Protein AF-A0A9X8DJ68-F1 (afdb_monomer_lite)

Organism: Aphanomyces astaci (NCBI:txid112090)

Secondary structure (DSSP, 8-state):
--SSSS----HHHHHHHHHHTT----HHHHHHT-HHHHHHHHHHHHHHHH---HHHHHSPPHHHHTT-S-GGGGTTHHHHHHHHHHHHHHHHHTT-----THHHHS--HHHHHHHHHHHHHHHHHHHHHHHHHHHHHHHHS--HHHHHHHHHHHHHHHHHHHHHHHHHHHHHHHHHHHHHHHHHHHHHHHHHHHHHHHHHHHHHHHHHHHHHHHHHHHHHHHHHHHHHHHHHHHHHHHHHHHHHHHHHHHHHHHHHHHHHHHHHHHHHHHHHHHHHHHHHHHHHHHHHHHHHHHHHHHHHHHHHHHHHHHHHHTTS--

Sequence (318 aa):
MSIYSFPVLKMTGIIQFIRDSKLSISEEDIKNCDPAAVRRFFEAFFEVILDISKDDLTQPALSGLSALQHPNLHESSVPELAFFRTSKKLLEACGVDDFTWRDIQKPTLKRLRYLLSAIINFSKFKEERKVHFDQYLKTTVPSPSHVLRSLTYLDTLQDNLLRTKQQVEDENVALRRQLEELQSKQAAEAPALQVVIDECAAMEVDIGVLNTRQSVLQPEVKALKAQVAQLNDDIVPITFIRMNLNDLLEAIEGDMNKVKVEKENVTQLHQTYEGIVSKAKLAVAHKARVEILLDQRRDQLEVYKQQARTKMQAAEHV

Foldseek 3Di:
DDPDPFDQDDLVVLVVLCVVLVQPADSVCLQVVDLVRLLSVLQSLCCLPVVAHLVNLQDDDPVCVVVDPDVVVCSPPSSVVSSQVSLQVLQVVLVHNPDDPCCRPPNDSVVSSRSSRSSSVVSVVVVVVVVVVVVVCVVPPPPPVVVVVVVVVVVVVVVVVVVVVVVVVVVVVVVVVVVVVVVVVCVVCVVVVVVVVVVVVVVVVVVVVVVVVCVVVVVVVVVVVVVVVVVVVVVVVVVVVVVVVVVVVVVVVVVVVVVVVVVVVVVVVVVVVVVVVVVVVVVVVVVVVVVVVVVVVVVVVVVVVVVVVVVVVVPPPD

Radius of gyration: 91.2 Å; chains: 1; bounding box: 180×48×244 Å

Structure (mmCIF, N/CA/C/O backbone):
data_AF-A0A9X8DJ68-F1
#
_entry.id   AF-A0A9X8DJ68-F1
#
loop_
_atom_site.group_PDB
_atom_site.id
_atom_site.type_symbol
_atom_site.label_atom_id
_atom_site.label_alt_id
_atom_site.label_comp_id
_atom_site.label_asym_id
_atom_site.label_entity_id
_atom_site.label_seq_id
_atom_site.pdbx_PDB_ins_code
_atom_site.Cartn_x
_atom_site.Cartn_y
_atom_site.Cartn_z
_atom_site.occupancy
_atom_site.B_iso_or_equiv
_atom_site.auth_seq_id
_atom_site.auth_comp_id
_atom_site.auth_asym_id
_atom_site.auth_atom_id
_atom_site.pdbx_PDB_model_num
ATOM 1 N N . MET A 1 1 ? -55.556 -8.155 48.036 1.00 39.12 1 MET A N 1
ATOM 2 C CA . MET A 1 1 ? -54.942 -7.907 46.714 1.00 39.12 1 MET A CA 1
ATOM 3 C C . MET A 1 1 ? -53.792 -6.934 46.915 1.00 39.12 1 MET A C 1
ATOM 5 O O . MET A 1 1 ? -53.989 -5.955 47.625 1.00 39.12 1 MET A O 1
ATOM 9 N N . SER A 1 2 ? -52.591 -7.241 46.418 1.00 47.78 2 SER A N 1
ATOM 10 C CA . SER A 1 2 ? -51.434 -6.343 46.553 1.00 47.78 2 SER A CA 1
ATOM 11 C C . SER A 1 2 ? -51.668 -5.098 45.699 1.00 47.78 2 SER A C 1
ATOM 13 O O . SER A 1 2 ? -51.898 -5.225 44.504 1.00 47.78 2 SER A O 1
ATOM 15 N N . ILE A 1 3 ? -51.629 -3.914 46.314 1.00 65.06 3 ILE A N 1
ATOM 16 C CA . ILE A 1 3 ? -51.742 -2.606 45.638 1.00 65.06 3 ILE A CA 1
ATOM 17 C C . ILE A 1 3 ? -50.507 -2.332 44.752 1.00 65.06 3 ILE A C 1
ATOM 19 O O . ILE A 1 3 ? -50.543 -1.468 43.884 1.00 65.06 3 ILE A O 1
ATOM 23 N N . TYR A 1 4 ? -49.425 -3.090 44.948 1.00 67.19 4 TYR A N 1
ATOM 24 C CA . TYR A 1 4 ? -48.149 -2.922 44.257 1.00 67.19 4 TYR A CA 1
ATOM 25 C C . TYR A 1 4 ? -47.877 -4.062 43.273 1.00 67.19 4 TYR A C 1
ATOM 27 O O . TYR A 1 4 ? -48.214 -5.217 43.555 1.00 67.19 4 TYR A O 1
ATOM 35 N N . SER A 1 5 ? -47.209 -3.727 42.164 1.00 81.56 5 SER A N 1
ATOM 36 C CA . SER A 1 5 ? -46.762 -4.643 41.101 1.00 81.56 5 SER A CA 1
ATOM 37 C C . SER A 1 5 ? -45.675 -5.629 41.549 1.00 81.56 5 SER A C 1
ATOM 39 O O . SER A 1 5 ? -45.466 -6.649 40.898 1.00 81.56 5 SER A O 1
ATOM 41 N N . PHE A 1 6 ? -45.013 -5.362 42.677 1.00 90.50 6 PHE A N 1
ATOM 42 C CA . PHE A 1 6 ? -43.969 -6.196 43.273 1.00 90.50 6 PHE A CA 1
ATOM 43 C C . PHE A 1 6 ? -44.151 -6.321 44.799 1.00 90.50 6 PHE A C 1
ATOM 45 O O . PHE A 1 6 ? -44.785 -5.467 45.432 1.00 90.50 6 PHE A O 1
ATOM 52 N N . PRO A 1 7 ? -43.602 -7.377 45.430 1.00 91.69 7 PRO A N 1
ATOM 53 C CA . PRO A 1 7 ? -43.708 -7.568 46.872 1.00 91.69 7 PRO A CA 1
ATOM 54 C C . PRO A 1 7 ? -42.820 -6.581 47.641 1.00 91.69 7 PRO A C 1
ATOM 56 O O . PRO A 1 7 ? -41.621 -6.473 47.395 1.00 91.69 7 PRO A O 1
ATOM 59 N N . VAL A 1 8 ? -43.389 -5.904 48.644 1.00 92.94 8 VAL A N 1
ATOM 60 C CA . VAL A 1 8 ? -42.613 -5.045 49.552 1.00 92.94 8 VAL A CA 1
ATOM 61 C C . VAL A 1 8 ? -41.932 -5.902 50.618 1.00 92.94 8 VAL A C 1
ATOM 63 O O . VAL A 1 8 ? -42.587 -6.482 51.488 1.00 92.94 8 VAL A O 1
ATOM 66 N N . LEU A 1 9 ? -40.604 -5.954 50.577 1.00 92.44 9 LEU A N 1
ATOM 67 C CA . LEU A 1 9 ? -39.787 -6.805 51.432 1.00 92.44 9 LEU A CA 1
ATOM 68 C C . LEU A 1 9 ? -39.737 -6.288 52.876 1.00 92.44 9 LEU A C 1
ATOM 70 O O . LEU A 1 9 ? -39.805 -5.086 53.164 1.00 92.44 9 LEU A O 1
ATOM 74 N N . LYS A 1 10 ? -39.604 -7.221 53.824 1.00 92.94 10 LYS A N 1
ATOM 75 C CA . LYS A 1 10 ? -39.235 -6.895 55.210 1.00 92.94 10 LYS A CA 1
ATOM 76 C C . LYS A 1 10 ? -37.771 -6.452 55.251 1.00 92.94 10 LYS A C 1
ATOM 78 O O . LYS A 1 10 ? -36.985 -6.871 54.406 1.00 92.94 10 LYS A O 1
ATOM 83 N N . MET A 1 11 ? -37.403 -5.662 56.263 1.00 89.56 11 MET A N 1
ATOM 84 C CA . MET A 1 11 ? -36.025 -5.177 56.422 1.00 89.56 11 MET A CA 1
ATOM 85 C C . MET A 1 11 ? -35.011 -6.327 56.408 1.00 89.56 11 MET A C 1
ATOM 87 O O . MET A 1 11 ? -34.028 -6.265 55.686 1.00 89.56 11 MET A O 1
ATOM 91 N N . THR A 1 12 ? -35.314 -7.428 57.097 1.00 91.38 12 THR A N 1
ATOM 92 C CA . THR A 1 12 ? -34.475 -8.634 57.113 1.00 91.38 12 THR A CA 1
ATOM 93 C C . THR A 1 12 ? -34.186 -9.188 55.717 1.00 91.38 12 THR A C 1
ATOM 95 O O . THR A 1 12 ? -33.060 -9.579 55.441 1.00 91.38 12 THR A O 1
ATOM 98 N N . GLY A 1 13 ? -35.174 -9.180 54.815 1.00 91.06 13 GLY A N 1
ATOM 99 C CA . GLY A 1 13 ? -34.997 -9.638 53.435 1.00 91.06 13 GLY A CA 1
ATOM 100 C C . GLY A 1 13 ? -34.138 -8.691 52.594 1.00 91.06 13 GLY A C 1
ATOM 101 O O . GLY A 1 13 ? -33.375 -9.151 51.752 1.00 91.06 13 GLY A O 1
ATOM 102 N N . ILE A 1 14 ? -34.227 -7.384 52.851 1.00 90.62 14 ILE A N 1
ATOM 103 C CA . ILE A 1 14 ? -33.390 -6.371 52.192 1.00 90.62 14 ILE A CA 1
ATOM 104 C C . ILE A 1 14 ? -31.936 -6.515 52.649 1.00 90.62 14 ILE A C 1
ATOM 106 O O . ILE A 1 14 ? -31.043 -6.596 51.814 1.00 90.62 14 ILE A O 1
ATOM 110 N N . ILE A 1 15 ? -31.702 -6.624 53.961 1.00 89.12 15 ILE A N 1
ATOM 111 C CA . ILE A 1 15 ? -30.359 -6.818 54.528 1.00 89.12 15 ILE A CA 1
ATOM 112 C C . ILE A 1 15 ? -29.730 -8.121 54.043 1.00 89.12 15 ILE A C 1
ATOM 114 O O . ILE A 1 15 ? -28.548 -8.140 53.704 1.00 89.12 15 ILE A O 1
ATOM 118 N N . GLN A 1 16 ? -30.516 -9.197 53.967 1.00 89.94 16 GLN A N 1
ATOM 119 C CA . GLN A 1 16 ? -30.023 -10.460 53.435 1.00 89.94 16 GLN A CA 1
ATOM 120 C C . GLN A 1 16 ? -29.574 -10.306 51.978 1.00 89.94 16 GLN A C 1
ATOM 122 O O . GLN A 1 16 ? -28.459 -10.692 51.651 1.00 89.94 16 GLN A O 1
ATOM 127 N N . PHE A 1 17 ? -30.378 -9.651 51.134 1.00 89.44 17 PHE A N 1
ATOM 128 C CA . PHE A 1 17 ? -30.005 -9.401 49.741 1.00 89.44 17 PHE A CA 1
ATOM 129 C C . PHE A 1 17 ? -28.725 -8.560 49.609 1.00 89.44 17 PHE A C 1
ATOM 131 O O . PHE A 1 17 ? -27.868 -8.873 48.786 1.00 89.44 17 PHE A O 1
ATOM 138 N N . ILE A 1 18 ? -28.581 -7.505 50.418 1.00 85.56 18 ILE A N 1
ATOM 139 C CA . ILE A 1 18 ? -27.386 -6.641 50.440 1.00 85.56 18 ILE A CA 1
ATOM 140 C C . ILE A 1 18 ? -26.139 -7.463 50.776 1.00 85.56 18 ILE A C 1
ATOM 142 O O . ILE A 1 18 ? -25.115 -7.331 50.106 1.00 85.56 18 ILE A O 1
ATOM 146 N N . ARG A 1 19 ? -26.242 -8.346 51.777 1.00 86.94 19 ARG A N 1
ATOM 147 C CA . ARG A 1 19 ? -25.157 -9.243 52.186 1.0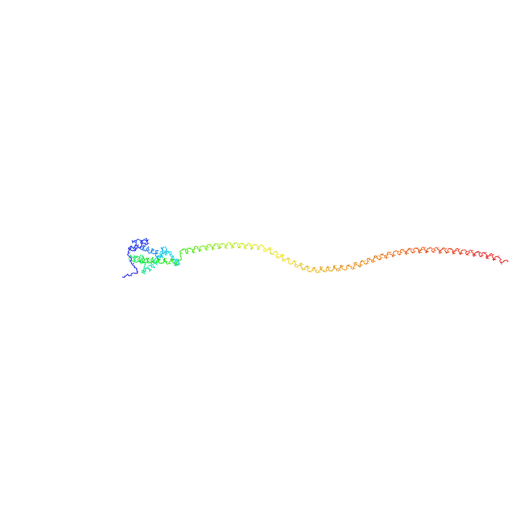0 86.94 19 ARG A CA 1
ATOM 148 C C . ARG A 1 19 ? -24.808 -10.249 51.091 1.00 86.94 19 ARG A C 1
ATOM 150 O O . ARG A 1 19 ? -23.630 -10.416 50.788 1.00 86.94 19 ARG A O 1
ATOM 157 N N . ASP A 1 20 ? -25.815 -10.878 50.489 1.00 87.94 20 ASP A N 1
ATOM 158 C CA . ASP A 1 20 ? -25.634 -11.865 49.416 1.00 87.94 20 ASP A CA 1
ATOM 159 C C . ASP A 1 20 ? -24.991 -11.226 48.175 1.00 87.94 20 ASP A C 1
ATOM 161 O O . ASP A 1 20 ? -24.118 -11.817 47.542 1.00 87.94 20 ASP A O 1
ATOM 165 N N . SER A 1 21 ? -25.355 -9.973 47.890 1.00 83.00 21 SER A N 1
ATOM 166 C CA . SER A 1 21 ? -24.807 -9.168 46.791 1.00 83.00 21 SER A CA 1
ATOM 167 C C . SER A 1 21 ? -23.457 -8.516 47.123 1.00 83.00 21 SER A C 1
ATOM 169 O O . SER A 1 21 ? -22.927 -7.774 46.303 1.00 83.00 21 SER A O 1
ATOM 171 N N . LYS A 1 22 ? -22.896 -8.773 48.317 1.00 83.81 22 LYS A N 1
ATOM 172 C CA . LYS A 1 22 ? -21.620 -8.217 48.811 1.00 83.81 22 LYS A CA 1
ATOM 173 C C . LYS A 1 22 ? -21.538 -6.684 48.754 1.00 83.81 22 LYS A C 1
ATOM 175 O O . LYS A 1 22 ? -20.460 -6.127 48.561 1.00 83.81 22 LYS A O 1
ATOM 180 N N . LEU A 1 23 ? -22.662 -5.997 48.947 1.00 79.56 23 LEU A N 1
ATOM 181 C CA . LEU A 1 23 ? -22.689 -4.536 48.973 1.00 79.56 23 LEU A CA 1
ATOM 182 C C . LEU A 1 23 ? -22.208 -4.040 50.347 1.00 79.56 23 LEU A C 1
ATOM 184 O O . LEU A 1 23 ? -22.695 -4.493 51.385 1.00 79.56 23 LEU A O 1
ATOM 188 N N . SER A 1 24 ? -21.266 -3.096 50.364 1.00 78.25 24 SER A N 1
ATOM 189 C CA . SER A 1 24 ? -20.641 -2.550 51.583 1.00 78.25 24 SER A CA 1
ATOM 190 C C . SER A 1 24 ? -21.543 -1.553 52.320 1.00 78.25 24 SER A C 1
ATOM 192 O O . SER A 1 24 ? -21.212 -0.370 52.420 1.00 78.25 24 SER A O 1
ATOM 194 N N . ILE A 1 25 ? -22.709 -2.002 52.798 1.00 77.31 25 ILE A N 1
ATOM 195 C CA . ILE A 1 25 ? -23.700 -1.121 53.430 1.00 77.31 25 ILE A CA 1
ATOM 196 C C . ILE A 1 25 ? -24.305 -1.757 54.684 1.00 77.31 25 ILE A C 1
ATOM 198 O O . ILE A 1 25 ? -24.646 -2.941 54.688 1.00 77.31 25 ILE A O 1
ATOM 202 N N . SER A 1 26 ? -24.420 -0.975 55.762 1.00 81.44 26 SER A N 1
ATOM 203 C CA . SER A 1 26 ? -24.888 -1.467 57.060 1.00 81.44 26 SER A CA 1
ATOM 204 C C . SER A 1 26 ? -26.414 -1.395 57.210 1.00 81.44 26 SER A C 1
ATOM 206 O O . SER A 1 26 ? -27.111 -0.675 56.497 1.00 81.44 26 SER A O 1
ATOM 208 N N . GLU A 1 27 ? -26.966 -2.141 58.170 1.00 84.75 27 GLU A N 1
ATOM 209 C CA . GLU A 1 27 ? -28.395 -2.051 58.501 1.00 84.75 27 GLU A CA 1
ATOM 210 C C . GLU A 1 27 ? -28.760 -0.703 59.146 1.00 84.75 27 GLU A C 1
ATOM 212 O O . GLU A 1 27 ? -29.871 -0.199 58.953 1.00 84.75 27 GLU A O 1
ATOM 217 N N . GLU A 1 28 ? -27.829 -0.103 59.889 1.00 85.88 28 GLU A N 1
ATOM 218 C CA . GLU A 1 28 ? -28.023 1.194 60.543 1.00 85.88 28 GLU A CA 1
ATOM 219 C C . GLU A 1 28 ? -28.135 2.328 59.525 1.00 85.88 28 GLU A C 1
ATOM 221 O O . GLU A 1 28 ? -29.014 3.178 59.657 1.00 85.88 28 GLU A O 1
ATOM 226 N N . ASP A 1 29 ? -27.337 2.275 58.458 1.00 82.25 29 ASP A N 1
ATOM 227 C CA . ASP A 1 29 ? -27.392 3.209 57.332 1.00 82.25 29 ASP A CA 1
ATOM 228 C C . ASP A 1 29 ? -28.805 3.294 56.716 1.00 82.25 29 ASP A C 1
ATOM 230 O O . ASP A 1 29 ? -29.307 4.381 56.413 1.00 82.25 29 ASP A O 1
ATOM 234 N N . ILE A 1 30 ? -29.492 2.149 56.584 1.00 81.94 30 ILE A N 1
ATOM 235 C CA . ILE A 1 30 ? -30.870 2.091 56.067 1.00 81.94 30 ILE A CA 1
ATOM 236 C C . ILE A 1 30 ? -31.858 2.627 57.092 1.00 81.94 30 ILE A C 1
ATOM 238 O O . ILE A 1 30 ? -32.743 3.406 56.740 1.00 81.94 30 ILE A O 1
ATOM 242 N N . LYS A 1 31 ? -31.739 2.200 58.356 1.00 86.44 31 LYS A N 1
ATOM 243 C CA . LYS A 1 31 ? -32.662 2.607 59.427 1.00 86.44 31 LYS A CA 1
ATOM 244 C C . LYS A 1 31 ? -32.638 4.114 59.645 1.00 86.44 31 LYS A C 1
ATOM 246 O O . LYS A 1 31 ? -33.703 4.718 59.753 1.00 86.44 31 LYS A O 1
ATOM 251 N N . ASN A 1 32 ? -31.445 4.699 59.641 1.00 86.75 32 ASN A N 1
ATOM 252 C CA . ASN A 1 32 ? -31.236 6.129 59.837 1.00 86.75 32 ASN A CA 1
ATOM 253 C C . ASN A 1 32 ? -31.640 6.957 58.614 1.00 86.75 32 ASN A C 1
ATOM 255 O O . ASN A 1 32 ? -31.820 8.165 58.745 1.00 86.75 32 ASN A O 1
ATOM 259 N N . CYS A 1 33 ? -31.836 6.316 57.453 1.00 85.75 33 CYS A N 1
ATOM 260 C CA . CYS A 1 33 ? -32.153 6.993 56.198 1.00 85.75 33 CYS A CA 1
ATOM 261 C C . CYS A 1 33 ? -31.135 8.105 55.903 1.00 85.75 33 CYS A C 1
ATOM 263 O O . CYS A 1 33 ? -31.507 9.222 55.555 1.00 85.75 33 CYS A O 1
ATOM 265 N N . ASP A 1 34 ? -29.845 7.819 56.081 1.00 85.50 34 ASP A N 1
ATOM 266 C CA . ASP A 1 34 ? -28.799 8.787 55.762 1.00 85.50 34 ASP A CA 1
ATOM 267 C C . ASP A 1 34 ? -28.757 9.021 54.235 1.00 85.50 34 ASP A C 1
ATOM 269 O O . ASP A 1 34 ? -28.596 8.053 53.484 1.00 85.50 34 ASP A O 1
ATOM 273 N N . PRO A 1 35 ? -28.902 10.263 53.729 1.00 87.62 35 PRO A N 1
ATOM 274 C CA . PRO A 1 35 ? -28.879 10.541 52.292 1.00 87.62 35 PRO A CA 1
ATOM 275 C C . PRO A 1 35 ? -27.618 10.031 51.586 1.00 87.62 35 PRO A C 1
ATOM 277 O O . PRO A 1 35 ? -27.703 9.534 50.461 1.00 87.62 35 PRO A O 1
ATOM 280 N N . ALA A 1 36 ? -26.452 10.103 52.239 1.00 87.44 36 ALA A N 1
ATOM 281 C CA . ALA A 1 36 ? -25.206 9.614 51.656 1.00 87.44 36 ALA A CA 1
ATOM 282 C C . ALA A 1 36 ? -25.195 8.080 51.557 1.00 87.44 36 ALA A C 1
ATOM 284 O O . ALA A 1 36 ? -24.775 7.525 50.541 1.00 87.44 36 ALA A O 1
ATOM 285 N N . ALA A 1 37 ? -25.709 7.374 52.564 1.00 84.25 37 ALA A N 1
ATOM 286 C CA . ALA A 1 37 ? -25.953 5.941 52.475 1.00 84.25 37 ALA A CA 1
ATOM 287 C C . ALA A 1 37 ? -26.968 5.567 51.387 1.00 84.25 37 ALA A C 1
ATOM 289 O O . ALA A 1 37 ? -26.699 4.659 50.604 1.00 84.25 37 ALA A O 1
ATOM 290 N N . VAL A 1 38 ? -28.101 6.273 51.291 1.00 86.88 38 VAL A N 1
ATOM 291 C CA . VAL A 1 38 ? -29.103 6.055 50.230 1.00 86.88 38 VAL A CA 1
ATOM 292 C C . VAL A 1 38 ? -28.478 6.228 48.854 1.00 86.88 38 VAL A C 1
ATOM 294 O O . VAL A 1 38 ? -28.686 5.392 47.979 1.00 86.88 38 VAL A O 1
ATOM 297 N N . ARG A 1 39 ? -27.646 7.252 48.667 1.00 90.31 39 ARG A N 1
ATOM 298 C CA . ARG A 1 39 ? -26.909 7.429 47.418 1.00 90.31 39 ARG A CA 1
ATOM 299 C C . ARG A 1 39 ? -25.990 6.244 47.115 1.00 90.31 39 ARG A C 1
ATOM 301 O O . ARG A 1 39 ? -26.069 5.700 46.016 1.00 90.31 39 ARG A O 1
ATOM 308 N N . ARG A 1 40 ? -25.211 5.781 48.100 1.00 87.75 40 ARG A N 1
ATOM 309 C CA . ARG A 1 40 ? -24.363 4.581 47.964 1.00 87.75 40 ARG A CA 1
ATOM 310 C C . ARG A 1 40 ? -25.167 3.327 47.607 1.00 87.75 40 ARG A C 1
ATOM 312 O O . ARG A 1 40 ? -24.675 2.512 46.836 1.00 87.75 40 ARG A O 1
ATOM 319 N N . PHE A 1 41 ? -26.401 3.182 48.103 1.00 85.38 41 PHE A N 1
ATOM 320 C CA . PHE A 1 41 ? -27.288 2.087 47.691 1.00 85.38 41 PHE A CA 1
ATOM 321 C C . PHE A 1 41 ? -27.573 2.123 46.196 1.00 85.38 41 PHE A C 1
ATOM 323 O O . PHE A 1 41 ? -27.375 1.124 45.513 1.00 85.38 41 PHE A O 1
ATOM 330 N N . PHE A 1 42 ? -28.039 3.263 45.689 1.00 90.69 42 PHE A N 1
ATOM 331 C CA . PHE A 1 42 ? -28.350 3.404 44.270 1.00 90.69 42 PHE A CA 1
ATOM 332 C C . PHE A 1 42 ? -27.111 3.211 43.395 1.00 90.69 42 PHE A C 1
ATOM 334 O O . PHE A 1 42 ? -27.195 2.473 42.423 1.00 90.69 42 PHE A O 1
ATOM 341 N N . GLU A 1 43 ? -25.967 3.793 43.768 1.00 90.75 43 GLU A N 1
ATOM 342 C CA . GLU A 1 43 ? -24.699 3.605 43.045 1.00 90.75 43 GLU A CA 1
ATOM 343 C C . GLU A 1 43 ? -24.297 2.124 42.983 1.00 90.75 43 GLU A C 1
ATOM 345 O O . GLU A 1 43 ? -24.010 1.614 41.904 1.00 90.75 43 GLU A O 1
ATOM 350 N N . ALA A 1 44 ? -24.388 1.399 44.101 1.00 88.12 44 ALA A N 1
ATOM 351 C CA . ALA A 1 44 ? -24.097 -0.032 44.127 1.00 88.12 44 ALA A CA 1
ATOM 352 C C . ALA A 1 44 ? -25.062 -0.841 43.236 1.00 88.12 44 ALA A C 1
ATOM 354 O O . ALA A 1 44 ? -24.663 -1.789 42.562 1.00 88.12 44 ALA A O 1
ATOM 355 N N . PHE A 1 45 ? -26.341 -0.455 43.186 1.00 88.06 45 PHE A N 1
ATOM 356 C CA . PHE A 1 45 ? -27.300 -1.070 42.270 1.00 88.06 45 PHE A CA 1
ATOM 357 C C . PHE A 1 45 ? -27.066 -0.691 40.807 1.00 88.06 45 PHE A C 1
ATOM 359 O O . PHE A 1 45 ? -27.348 -1.510 39.938 1.00 88.06 45 PHE A O 1
ATOM 366 N N . PHE A 1 46 ? -26.548 0.499 40.505 1.00 91.94 46 PHE A N 1
ATOM 367 C CA . PHE A 1 46 ? -26.161 0.861 39.141 1.00 91.94 46 PHE A CA 1
ATOM 368 C C . PHE A 1 46 ? -25.013 0.000 38.642 1.00 91.94 46 PHE A C 1
ATOM 370 O O . PHE A 1 46 ? -25.085 -0.490 37.520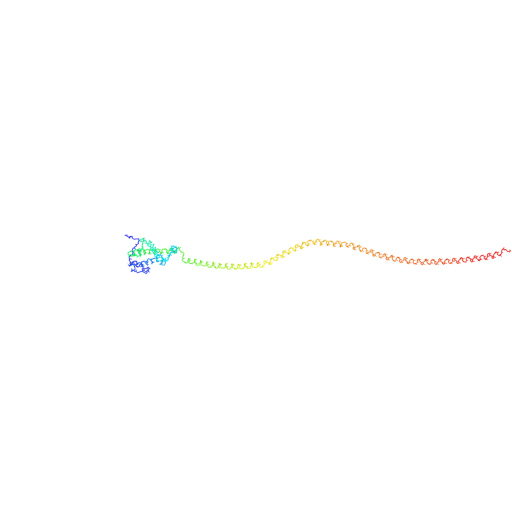 1.00 91.94 46 PHE A O 1
ATOM 377 N N . GLU A 1 47 ? -24.027 -0.268 39.486 1.00 88.56 47 GLU A N 1
ATOM 378 C CA . GLU A 1 47 ? -22.909 -1.135 39.129 1.00 88.56 47 GLU A CA 1
ATOM 379 C C . GLU A 1 47 ? -23.396 -2.572 38.869 1.00 88.56 47 GLU A C 1
ATOM 381 O O . GLU A 1 47 ? -23.157 -3.139 37.809 1.00 88.56 47 GLU A O 1
ATOM 386 N N . VAL A 1 48 ? -24.214 -3.135 39.766 1.00 85.12 48 VAL A N 1
ATOM 387 C CA . VAL A 1 48 ? -24.712 -4.518 39.622 1.00 85.12 48 VAL A CA 1
ATOM 388 C C . VAL A 1 48 ? -25.730 -4.677 38.477 1.00 85.12 48 VAL A C 1
ATOM 390 O O . VAL A 1 48 ? -25.747 -5.682 37.756 1.00 85.12 48 VAL A O 1
ATOM 393 N N . ILE A 1 49 ? -26.641 -3.714 38.311 1.00 88.44 49 ILE A N 1
ATOM 394 C CA . ILE A 1 49 ? -27.794 -3.843 37.407 1.00 88.44 49 ILE A CA 1
ATOM 395 C C . ILE A 1 49 ? -27.545 -3.167 36.061 1.00 88.44 49 ILE A C 1
ATOM 397 O O . ILE A 1 49 ? -28.020 -3.675 35.045 1.00 88.44 49 ILE A O 1
ATOM 401 N N . LEU A 1 50 ? -26.834 -2.051 36.015 1.00 89.81 50 LEU A N 1
ATOM 402 C CA . LEU A 1 50 ? -26.645 -1.275 34.789 1.00 89.81 50 LEU A CA 1
ATOM 403 C C . LEU A 1 50 ? -25.212 -1.339 34.255 1.00 89.81 50 LEU A C 1
ATOM 405 O O . LEU A 1 50 ? -25.014 -0.917 33.122 1.00 89.81 50 LEU A O 1
ATOM 409 N N . ASP A 1 51 ? -24.262 -1.886 35.025 1.00 89.38 51 ASP A N 1
ATOM 410 C CA . ASP A 1 51 ? -22.824 -1.840 34.718 1.00 89.38 51 ASP A CA 1
ATOM 411 C C . ASP A 1 51 ? -22.332 -0.390 34.543 1.00 89.38 51 ASP A C 1
ATOM 413 O O . ASP A 1 51 ? -21.533 -0.073 33.669 1.00 89.38 51 ASP A O 1
ATOM 417 N N . ILE A 1 52 ? -22.896 0.519 35.351 1.00 88.94 52 ILE A N 1
ATOM 418 C CA . ILE A 1 52 ? -22.550 1.943 35.379 1.00 88.94 52 ILE A CA 1
ATOM 419 C C . ILE A 1 52 ? -21.846 2.217 36.700 1.00 88.94 52 ILE A C 1
ATOM 421 O O . ILE A 1 52 ? -22.457 2.110 37.768 1.00 88.94 52 ILE A O 1
ATOM 425 N N . SER A 1 53 ? -20.577 2.602 36.623 1.00 88.69 53 SER A N 1
ATOM 426 C CA . SER A 1 53 ? -19.788 2.983 37.786 1.00 88.69 53 SER A CA 1
ATOM 427 C C . SER A 1 53 ? -20.100 4.411 38.239 1.00 88.69 53 SER A C 1
ATOM 429 O O . SER A 1 53 ? -20.714 5.225 37.540 1.00 88.69 53 SER A O 1
ATOM 431 N N . LYS A 1 54 ? -19.630 4.751 39.440 1.00 85.88 54 LYS A N 1
ATOM 432 C CA . LYS A 1 54 ? -19.678 6.129 39.934 1.00 85.88 54 LYS A CA 1
ATOM 433 C C . LYS A 1 54 ? -18.904 7.089 39.026 1.00 85.88 54 LYS A C 1
ATOM 435 O O . LYS A 1 54 ? -19.362 8.211 38.818 1.00 85.88 54 LYS A O 1
ATOM 440 N N . ASP A 1 55 ? -17.778 6.645 38.475 1.00 86.44 55 ASP A N 1
ATOM 441 C CA . ASP A 1 55 ? -16.945 7.467 37.600 1.00 86.44 55 ASP A CA 1
ATOM 442 C C . ASP A 1 55 ? -17.684 7.782 36.291 1.00 86.44 55 ASP A C 1
ATOM 444 O O . ASP A 1 55 ? -17.727 8.945 35.881 1.00 86.44 55 ASP A O 1
ATOM 448 N N . ASP A 1 56 ? -18.391 6.801 35.716 1.00 85.25 56 ASP A N 1
ATOM 449 C CA . ASP A 1 56 ? -19.226 6.985 34.517 1.00 85.25 56 ASP A CA 1
ATOM 450 C C . ASP A 1 56 ? -20.322 8.041 34.718 1.00 85.25 56 ASP A C 1
ATOM 452 O O . ASP A 1 56 ? -20.639 8.804 33.807 1.00 85.25 56 ASP A O 1
ATOM 456 N N . LEU A 1 57 ? -20.894 8.126 35.925 1.00 82.56 57 LEU A N 1
ATOM 457 C CA . LEU A 1 57 ? -21.895 9.144 36.267 1.00 82.56 57 LEU A CA 1
ATOM 458 C C . LEU A 1 57 ? -21.297 10.544 36.422 1.00 82.56 57 LEU A C 1
ATOM 460 O O . LEU A 1 57 ? -22.019 11.535 36.289 1.00 82.56 57 LEU A O 1
ATOM 464 N N . THR A 1 58 ? -20.007 10.633 36.745 1.00 80.81 58 THR A N 1
ATOM 465 C CA . THR A 1 58 ? -19.314 11.913 36.929 1.00 80.81 58 THR A CA 1
ATOM 466 C C . THR A 1 58 ? -18.752 12.482 35.638 1.00 80.81 58 THR A C 1
ATOM 468 O O . THR A 1 58 ? -18.556 13.693 35.553 1.00 80.81 58 THR A O 1
ATOM 471 N N . GLN A 1 59 ? -18.542 11.645 34.621 1.00 76.31 59 GLN A N 1
ATOM 472 C CA . GLN A 1 59 ? -18.075 12.088 33.316 1.00 76.31 59 GLN A CA 1
ATOM 473 C C . GLN A 1 59 ? -19.229 12.689 32.498 1.00 76.31 59 GLN A C 1
ATOM 475 O O . GLN A 1 59 ? -20.189 11.993 32.156 1.00 76.31 59 GLN A O 1
ATOM 480 N N . PRO A 1 60 ? -19.173 13.984 32.136 1.00 66.19 60 PRO A N 1
ATOM 481 C CA . PRO A 1 60 ? -20.159 14.560 31.236 1.00 66.19 60 PRO A CA 1
ATOM 482 C C . PRO A 1 60 ? -20.062 13.884 29.867 1.00 66.19 60 PRO A C 1
ATOM 484 O O . PRO A 1 60 ? -18.966 13.711 29.333 1.00 66.19 60 PRO A O 1
ATOM 487 N N . ALA A 1 61 ? -21.203 13.563 29.251 1.00 66.62 61 ALA A N 1
ATOM 488 C CA . ALA A 1 61 ? -21.209 13.130 27.858 1.00 66.62 61 ALA A CA 1
ATOM 489 C C . ALA A 1 61 ? -20.505 14.194 26.993 1.00 66.62 61 ALA A C 1
ATOM 491 O O . ALA A 1 61 ? -20.884 15.367 27.037 1.00 66.62 61 ALA A O 1
ATOM 492 N N . LEU A 1 62 ? -19.501 13.787 26.204 1.00 60.06 62 LEU A N 1
ATOM 493 C CA . LEU A 1 62 ? -18.659 14.680 25.387 1.00 60.06 62 LEU A CA 1
ATOM 494 C C . LEU A 1 62 ? -19.480 15.647 24.513 1.00 60.06 62 LEU A C 1
ATOM 496 O O . LEU A 1 62 ? -19.096 16.798 24.327 1.00 60.06 62 LEU A O 1
ATOM 500 N N . SER A 1 63 ? -20.652 15.213 24.042 1.00 63.47 63 SER A N 1
ATOM 501 C CA . SER A 1 63 ? -21.587 16.017 23.245 1.00 63.47 63 SER A CA 1
ATOM 502 C C . SER A 1 63 ? -22.271 17.156 24.015 1.00 63.47 63 SER A C 1
ATOM 504 O O . SER A 1 63 ? -22.785 18.086 23.404 1.00 63.47 63 SER A O 1
ATOM 506 N N . GLY A 1 64 ? -22.330 17.078 25.347 1.00 64.94 64 GLY A N 1
ATOM 507 C CA . GLY A 1 64 ? -22.932 18.096 26.212 1.00 64.94 64 GLY A CA 1
ATOM 508 C C . GLY A 1 64 ? -21.949 19.173 26.673 1.00 64.94 64 GLY A C 1
ATOM 509 O O . GLY A 1 64 ? -22.383 20.247 27.084 1.00 64.94 64 GLY A O 1
ATOM 510 N N . LEU A 1 65 ? -20.638 18.921 26.581 1.00 68.25 65 LEU A N 1
ATOM 511 C CA . LEU A 1 65 ? -19.606 19.864 27.028 1.00 68.25 65 LEU A CA 1
ATOM 512 C C . LEU A 1 65 ? -19.599 21.154 26.201 1.00 68.25 65 LEU A C 1
ATOM 514 O O . LEU A 1 65 ? -19.432 22.231 26.761 1.00 68.25 65 LEU A O 1
ATOM 518 N N . SER A 1 66 ? -19.869 21.067 24.896 1.00 72.44 66 SER A N 1
ATOM 519 C CA . SER A 1 66 ? -19.974 22.235 24.010 1.00 72.44 66 SER A CA 1
ATOM 520 C C . SER A 1 66 ? -21.204 23.109 24.279 1.00 72.44 66 SER A C 1
ATOM 522 O O . SER A 1 66 ? -21.262 24.239 23.804 1.00 72.44 66 SER A O 1
ATOM 524 N N . ALA A 1 67 ? -22.197 22.601 25.020 1.00 76.75 67 ALA A N 1
ATOM 525 C CA . ALA A 1 67 ? -23.393 23.353 25.398 1.00 76.75 67 ALA A CA 1
ATOM 526 C C . ALA A 1 67 ? -23.215 24.146 26.707 1.00 76.75 67 ALA A C 1
ATOM 528 O O . ALA A 1 67 ? -24.025 25.024 27.006 1.00 76.75 67 ALA A O 1
ATOM 529 N N . LEU A 1 68 ? -22.173 23.852 27.493 1.00 76.81 68 LEU A N 1
ATOM 530 C CA . LEU A 1 68 ? -21.883 24.534 28.751 1.00 76.81 68 LEU A CA 1
ATOM 531 C C . LEU A 1 68 ? -20.845 25.637 28.510 1.00 76.81 68 LEU A C 1
ATOM 533 O O . LEU A 1 68 ? -19.685 25.351 28.238 1.00 76.81 68 LEU A O 1
ATOM 537 N N . GLN A 1 69 ? -21.244 26.905 28.655 1.00 78.88 69 GLN A N 1
ATOM 538 C CA . GLN A 1 69 ? -20.326 28.050 28.511 1.00 78.88 69 GLN A CA 1
ATOM 539 C C . GLN A 1 69 ? -19.228 28.063 29.591 1.00 78.88 69 GLN A C 1
ATOM 541 O O . GLN A 1 69 ? -18.114 28.516 29.339 1.00 78.88 69 GLN A O 1
ATOM 546 N N . HIS A 1 70 ? -19.529 27.526 30.781 1.00 82.62 70 HIS A N 1
ATOM 547 C CA . HIS A 1 70 ? -18.598 27.419 31.908 1.00 82.62 70 HIS A CA 1
ATOM 548 C C . HIS A 1 70 ? -18.689 26.033 32.575 1.00 82.62 70 HIS A C 1
ATOM 550 O O . HIS A 1 70 ? -19.312 25.901 33.631 1.00 82.62 70 HIS A O 1
ATOM 556 N N . PRO A 1 71 ? -18.078 24.985 31.988 1.00 77.88 71 PRO A N 1
ATOM 557 C CA . PRO A 1 71 ? -18.183 23.609 32.487 1.00 77.88 71 PRO A CA 1
ATOM 558 C C . PRO A 1 71 ? -17.759 23.439 33.955 1.00 77.88 71 PRO A C 1
ATOM 560 O O . PRO A 1 71 ? -18.419 22.718 34.700 1.00 77.88 71 PRO A O 1
ATOM 563 N N . ASN A 1 72 ? -16.732 24.173 34.396 1.00 81.69 72 ASN A N 1
ATOM 564 C CA . ASN A 1 72 ? -16.178 24.085 35.756 1.00 81.69 72 ASN A CA 1
ATOM 565 C C . ASN A 1 72 ? -17.190 24.478 36.850 1.00 81.69 72 ASN A C 1
ATOM 567 O O . ASN A 1 72 ? -17.121 23.993 37.973 1.00 81.69 72 ASN A O 1
ATOM 571 N N . LEU A 1 73 ? -18.178 25.329 36.540 1.00 84.12 73 LEU A N 1
ATOM 572 C CA . LEU A 1 73 ? -19.226 25.700 37.504 1.00 84.12 73 LEU A CA 1
ATOM 573 C C . LEU A 1 73 ? -20.241 24.571 37.741 1.00 84.12 73 LEU A C 1
ATOM 575 O O . LEU A 1 73 ? -21.076 24.657 38.641 1.00 84.12 73 LEU A O 1
ATOM 579 N N . HIS A 1 74 ? -20.193 23.521 36.923 1.00 83.19 74 HIS A N 1
ATOM 580 C CA . HIS A 1 74 ? -21.162 22.436 36.920 1.00 83.19 74 HIS A CA 1
ATOM 581 C C . HIS A 1 74 ? -20.578 21.091 37.365 1.00 83.19 74 HIS A C 1
ATOM 583 O O . HIS A 1 74 ? -21.286 20.086 37.293 1.00 83.19 74 HIS A O 1
ATOM 589 N N . GLU A 1 75 ? -19.350 21.076 37.892 1.00 81.56 75 GLU A N 1
ATOM 590 C CA . GLU A 1 75 ? -18.667 19.868 38.382 1.00 81.56 75 GLU A CA 1
ATOM 591 C C . GLU A 1 75 ? -19.477 19.100 39.437 1.00 81.56 75 GLU A C 1
ATOM 593 O O . GLU A 1 75 ? -19.417 17.879 39.485 1.00 81.56 75 GLU A O 1
ATOM 598 N N . SER A 1 76 ? -20.282 19.788 40.255 1.00 82.62 76 SER A N 1
ATOM 599 C CA . SER A 1 76 ? -21.171 19.136 41.234 1.00 82.62 76 SER A CA 1
ATOM 600 C C . SER A 1 76 ? -22.582 18.871 40.693 1.00 82.62 76 SER A C 1
ATOM 602 O O . SER A 1 76 ? -23.177 17.836 40.980 1.00 82.62 76 SER A O 1
ATOM 604 N N . SER A 1 77 ? -23.132 19.788 39.893 1.00 86.50 77 SER A N 1
ATOM 605 C CA . SER A 1 77 ? -24.530 19.718 39.444 1.00 86.50 77 SER A CA 1
ATOM 606 C C . SER A 1 77 ? -24.759 18.680 38.344 1.00 86.50 77 SER A C 1
ATOM 608 O O . SER A 1 77 ? -25.809 18.041 38.317 1.00 86.50 77 SER A O 1
ATOM 610 N N . VAL A 1 78 ? -23.804 18.508 37.423 1.00 85.69 78 VAL A N 1
ATOM 611 C CA . VAL A 1 78 ? -23.933 17.548 36.314 1.00 85.69 78 VAL A CA 1
ATOM 612 C C . VAL A 1 78 ? -23.954 16.103 36.821 1.00 85.69 78 VAL A C 1
ATOM 614 O O . VAL A 1 78 ? -24.906 15.398 36.470 1.00 85.69 78 VAL A O 1
ATOM 617 N N . PRO A 1 79 ? -23.020 15.663 37.690 1.00 88.12 79 PRO A N 1
ATOM 618 C CA . PRO A 1 79 ? -23.083 14.321 38.265 1.00 88.12 79 PRO A CA 1
ATOM 619 C C . PRO A 1 79 ? -24.349 14.078 39.092 1.00 88.12 79 PRO A C 1
ATOM 621 O O . PRO A 1 79 ? -24.919 12.991 39.043 1.00 88.12 79 PRO A O 1
ATOM 624 N N . GLU A 1 80 ? -24.837 15.092 39.812 1.00 89.62 80 GLU A N 1
ATOM 625 C CA . GLU A 1 80 ? -26.064 14.976 40.608 1.00 89.62 80 GLU A CA 1
ATOM 626 C C . GLU A 1 80 ? -27.302 14.773 39.714 1.00 89.62 80 GLU A C 1
ATOM 628 O O . GLU A 1 80 ? -28.141 13.904 39.965 1.00 89.62 80 GLU A O 1
ATOM 633 N N . LEU A 1 81 ? -27.397 15.519 38.606 1.00 89.56 81 LEU A N 1
ATOM 634 C CA . LEU A 1 81 ? -28.452 15.328 37.608 1.00 89.56 81 LEU A CA 1
ATOM 635 C C . LEU A 1 81 ? -28.349 13.969 36.909 1.00 89.56 81 LEU A C 1
ATOM 637 O O . LEU A 1 81 ? -29.382 13.353 36.633 1.00 89.56 81 LEU A O 1
ATOM 641 N N . ALA A 1 82 ? -27.132 13.508 36.609 1.00 90.62 82 ALA A N 1
ATOM 642 C CA . ALA A 1 82 ? -26.897 12.192 36.028 1.00 90.62 82 ALA A CA 1
ATOM 643 C C . ALA A 1 82 ? -27.376 11.094 36.985 1.00 90.62 82 ALA A C 1
ATOM 645 O O . ALA A 1 82 ? -28.205 10.271 36.600 1.00 90.62 82 ALA A O 1
ATOM 646 N N . PHE A 1 83 ? -26.965 11.156 38.254 1.00 92.94 83 PHE A N 1
ATOM 647 C CA . PHE A 1 83 ? -27.403 10.241 39.306 1.00 92.94 83 PHE A CA 1
ATOM 648 C C . PHE A 1 83 ? -28.934 10.179 39.423 1.00 92.94 83 PHE A C 1
ATOM 650 O O . PHE A 1 83 ? -29.515 9.090 39.417 1.00 92.94 83 PHE A O 1
ATOM 657 N N . PHE A 1 84 ? -29.618 11.328 39.468 1.00 93.81 84 PHE A N 1
ATOM 658 C CA . PHE A 1 84 ? -31.080 11.361 39.567 1.00 93.81 84 PHE A CA 1
ATOM 659 C C . PHE A 1 84 ? -31.777 10.802 38.328 1.00 93.81 84 PHE A C 1
ATOM 661 O O . PHE A 1 84 ? -32.717 10.017 38.452 1.00 93.81 84 PHE A O 1
ATOM 668 N N . ARG A 1 85 ? -31.321 11.173 37.125 1.00 92.88 85 ARG A N 1
ATOM 669 C CA . ARG A 1 85 ? -31.887 10.656 35.870 1.00 92.88 85 ARG A CA 1
ATOM 670 C C . ARG A 1 85 ? -31.717 9.143 35.770 1.00 92.88 85 ARG A C 1
ATOM 672 O O . ARG A 1 85 ? -32.661 8.466 35.369 1.00 92.88 85 ARG A O 1
ATOM 679 N N . THR A 1 86 ? -30.557 8.622 36.159 1.00 94.19 86 THR A N 1
ATOM 680 C CA . THR A 1 86 ? -30.285 7.180 36.177 1.00 94.19 86 THR A CA 1
ATOM 681 C C . THR A 1 86 ? -31.149 6.472 37.221 1.00 94.19 86 THR A C 1
ATOM 683 O O . THR A 1 86 ? -31.795 5.479 36.894 1.00 94.19 86 THR A O 1
ATOM 686 N N . SER A 1 87 ? -31.268 7.034 38.431 1.00 95.12 87 SER A N 1
ATOM 687 C CA . SER A 1 87 ? -32.156 6.521 39.490 1.00 95.12 87 SER A CA 1
ATOM 688 C C . SER A 1 87 ? -33.605 6.430 39.018 1.00 95.12 87 SER A C 1
ATOM 690 O O . SER A 1 87 ? -34.255 5.401 39.192 1.00 95.12 87 SER A O 1
ATOM 692 N N . LYS A 1 88 ? -34.102 7.503 38.390 1.00 95.56 88 LYS A N 1
ATOM 693 C CA . LYS A 1 88 ? -35.476 7.586 37.898 1.00 95.56 88 LYS A CA 1
ATOM 694 C C . LYS A 1 88 ? -35.743 6.545 36.816 1.00 95.56 88 LYS A C 1
ATOM 696 O O . LYS A 1 88 ? -36.697 5.792 36.943 1.00 95.56 88 LYS A O 1
ATOM 701 N N . LYS A 1 89 ? -34.870 6.448 35.809 1.00 95.00 89 LYS A N 1
ATOM 702 C CA . LYS A 1 89 ? -34.995 5.447 34.737 1.00 95.00 89 LYS A CA 1
ATOM 703 C C . LYS A 1 89 ? -34.962 4.015 35.269 1.00 95.00 89 LYS A C 1
ATOM 705 O O . LYS A 1 89 ? -35.741 3.181 34.817 1.00 95.00 89 LYS A O 1
ATOM 710 N N . LEU A 1 90 ? -34.073 3.727 36.225 1.00 95.12 90 LEU A N 1
ATOM 711 C CA . LEU A 1 90 ? -34.016 2.412 36.863 1.00 95.12 90 LEU A CA 1
ATOM 712 C C . LEU A 1 90 ? -35.338 2.097 37.570 1.00 95.12 90 LEU A C 1
ATOM 714 O O . LEU A 1 90 ? -35.879 1.009 37.405 1.00 95.12 90 LEU A O 1
ATOM 718 N N . LEU A 1 91 ? -35.868 3.043 38.343 1.00 95.50 91 LEU A N 1
ATOM 719 C CA . LEU A 1 91 ? -37.102 2.851 39.100 1.00 95.50 91 LEU A CA 1
ATOM 720 C C . LEU A 1 91 ? -38.344 2.755 38.211 1.00 95.50 91 LEU A C 1
ATOM 722 O O . LEU A 1 91 ? -39.176 1.891 38.474 1.00 95.50 91 LEU A O 1
ATOM 726 N N . GLU A 1 92 ? -38.427 3.534 37.132 1.00 95.19 92 GLU A N 1
ATOM 727 C CA . GLU A 1 92 ? -39.456 3.388 36.091 1.00 95.19 92 GLU A CA 1
ATOM 728 C C . GLU A 1 92 ? -39.419 1.960 35.510 1.00 95.19 92 GLU A C 1
ATOM 730 O O . GLU A 1 92 ? -40.444 1.282 35.452 1.00 95.19 92 GLU A O 1
ATOM 735 N N . ALA A 1 93 ? -38.228 1.426 35.203 1.00 92.94 93 ALA A N 1
ATOM 736 C CA . ALA A 1 93 ? -38.071 0.036 34.756 1.00 92.94 93 ALA A CA 1
ATOM 737 C C . ALA A 1 93 ? -38.433 -1.006 35.836 1.00 92.94 93 ALA A C 1
ATOM 739 O O . ALA A 1 93 ? -38.844 -2.120 35.510 1.00 92.94 93 ALA A O 1
ATOM 740 N N . CYS A 1 94 ? -38.324 -0.647 37.119 1.00 94.50 94 CYS A N 1
ATOM 741 C CA . CYS A 1 94 ? -38.787 -1.463 38.245 1.00 94.50 94 CYS A CA 1
ATOM 742 C C . CYS A 1 94 ? -40.304 -1.331 38.510 1.00 94.50 94 CYS A C 1
ATOM 744 O O . CYS A 1 94 ? -40.819 -2.006 39.404 1.00 94.50 94 CYS A O 1
ATOM 746 N N . GLY A 1 95 ? -41.021 -0.471 37.774 1.00 92.75 95 GLY A N 1
ATOM 747 C CA . GLY A 1 95 ? -42.453 -0.207 37.951 1.00 92.75 95 GLY A CA 1
ATOM 748 C C . GLY A 1 95 ? -42.782 0.847 39.015 1.00 92.75 95 GLY A C 1
ATOM 749 O O . GLY A 1 95 ? -43.828 0.760 39.659 1.00 92.75 95 GLY A O 1
ATOM 750 N N . VAL A 1 96 ? -41.880 1.805 39.248 1.00 95.38 96 VAL A N 1
ATOM 751 C CA . VAL A 1 96 ? -42.062 2.944 40.158 1.00 95.38 96 VAL A CA 1
ATOM 752 C C . VAL A 1 96 ? -41.928 4.258 39.385 1.00 95.38 96 VAL A C 1
ATOM 754 O O . VAL A 1 96 ? -40.823 4.744 39.155 1.00 95.38 96 VAL A O 1
ATOM 757 N N . ASP A 1 97 ? -43.063 4.872 39.055 1.00 93.94 97 ASP A N 1
ATOM 758 C CA . ASP A 1 97 ? -43.111 6.087 38.222 1.00 93.94 97 ASP A CA 1
ATOM 759 C C . ASP A 1 97 ? -43.102 7.399 39.032 1.00 93.94 97 ASP A C 1
ATOM 761 O O . ASP A 1 97 ? -42.902 8.488 38.491 1.00 93.94 97 ASP A O 1
ATOM 765 N N . ASP A 1 98 ? -43.309 7.318 40.350 1.00 94.75 98 ASP A N 1
ATOM 766 C CA . ASP A 1 98 ? -43.475 8.464 41.254 1.00 94.75 98 ASP A CA 1
ATOM 767 C C . ASP A 1 98 ? -42.180 8.863 41.992 1.00 94.75 98 ASP A C 1
ATOM 769 O O . ASP A 1 98 ? -42.230 9.476 43.060 1.00 94.75 98 ASP A O 1
ATOM 773 N N . PHE A 1 99 ? -41.006 8.500 41.465 1.00 95.88 99 PHE A N 1
ATOM 774 C CA . PHE A 1 99 ? -39.714 8.838 42.073 1.00 95.88 99 PHE A CA 1
ATOM 775 C C . PHE A 1 99 ? -39.385 10.334 41.962 1.00 95.88 99 PHE A C 1
ATOM 777 O O . PHE A 1 99 ? -39.483 10.941 40.891 1.00 95.88 99 PHE A O 1
ATOM 784 N N . THR A 1 100 ? -38.948 10.937 43.071 1.00 95.19 100 THR A N 1
ATOM 785 C CA . THR A 1 100 ? -38.674 12.379 43.172 1.00 95.19 100 THR A CA 1
ATOM 786 C C . THR A 1 100 ? -37.371 12.680 43.909 1.00 95.19 100 THR A C 1
ATOM 788 O O . THR A 1 100 ? -36.846 11.857 44.650 1.00 95.19 100 THR A O 1
ATOM 791 N N . TRP A 1 101 ? -36.872 13.914 43.795 1.00 92.12 101 TRP A N 1
ATOM 792 C CA . TRP A 1 101 ? -35.685 14.379 44.531 1.00 92.12 101 TRP A CA 1
ATOM 793 C C . TRP A 1 101 ? -35.782 14.230 46.052 1.00 92.12 101 TRP A C 1
ATOM 795 O O . TRP A 1 101 ? -34.767 14.056 46.728 1.00 92.12 101 TRP A O 1
ATOM 805 N N . ARG A 1 102 ? -37.001 14.271 46.607 1.00 93.38 102 ARG A N 1
ATOM 806 C CA . ARG A 1 102 ? -37.223 14.078 48.044 1.00 93.38 102 ARG A CA 1
ATOM 807 C C . ARG A 1 102 ? -36.800 12.681 48.492 1.00 93.38 102 ARG A C 1
ATOM 809 O O . ARG A 1 102 ? -36.317 12.548 49.610 1.00 93.38 102 ARG A O 1
ATOM 816 N N . ASP A 1 103 ? -36.930 11.681 47.623 1.00 93.50 103 ASP A N 1
ATOM 817 C CA . ASP A 1 103 ? -36.554 10.297 47.916 1.00 93.50 103 ASP A CA 1
ATOM 818 C C . ASP A 1 103 ? -35.037 10.131 48.132 1.00 93.50 103 ASP A C 1
ATOM 820 O O . ASP A 1 103 ? -34.627 9.178 48.788 1.00 93.50 103 ASP A O 1
ATOM 824 N N . ILE A 1 104 ? -34.220 11.072 47.639 1.00 90.56 104 ILE A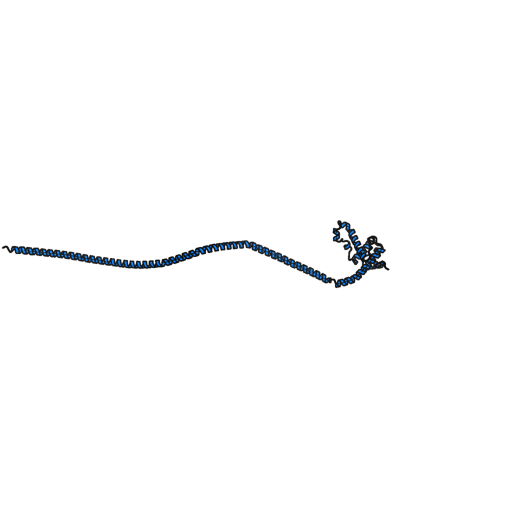 N 1
ATOM 825 C CA . ILE A 1 104 ? -32.758 11.098 47.819 1.00 90.56 104 ILE A CA 1
ATOM 826 C C . ILE A 1 104 ? -32.357 12.065 48.935 1.00 90.56 104 ILE A C 1
ATOM 828 O O . ILE A 1 104 ? -31.580 11.709 49.813 1.00 90.56 104 ILE A O 1
ATOM 832 N N . GLN A 1 105 ? -32.876 13.297 48.912 1.00 89.56 105 GLN A N 1
ATOM 833 C CA . GLN A 1 105 ? -32.433 14.353 49.832 1.00 89.56 105 GLN A CA 1
ATOM 834 C C . GLN A 1 105 ? -33.028 14.222 51.235 1.00 89.56 105 GLN A C 1
ATOM 836 O O . GLN A 1 105 ? -32.419 14.647 52.214 1.00 89.56 105 GLN A O 1
ATOM 841 N N . LYS A 1 106 ? -34.253 13.695 51.336 1.00 91.69 106 LYS A N 1
ATOM 842 C CA . LYS A 1 106 ? -34.986 13.516 52.597 1.00 91.69 106 LYS A CA 1
ATOM 843 C C . LYS A 1 106 ? -35.680 12.149 52.604 1.00 91.69 106 LYS A C 1
ATOM 845 O O . LYS A 1 106 ? -36.916 12.086 52.644 1.00 91.69 106 LYS A O 1
ATOM 850 N N . PRO A 1 107 ? -34.901 11.058 52.516 1.00 92.31 107 PRO A N 1
ATOM 851 C CA . PRO A 1 107 ? -35.439 9.711 52.456 1.00 92.31 107 PRO A CA 1
ATOM 852 C C . PRO A 1 107 ? -36.207 9.393 53.741 1.00 92.31 107 PRO A C 1
ATOM 854 O O . PRO A 1 107 ? -35.832 9.785 54.843 1.00 92.31 107 PRO A O 1
ATOM 857 N N . THR A 1 108 ? -37.302 8.651 53.599 1.00 93.38 108 THR A N 1
ATOM 858 C CA . THR A 1 108 ? -38.036 8.091 54.739 1.00 93.38 108 THR A CA 1
ATOM 859 C C . THR A 1 108 ? -37.942 6.579 54.693 1.00 93.38 108 THR A C 1
ATOM 861 O O . THR A 1 108 ? -38.008 5.989 53.614 1.00 93.38 108 THR A O 1
ATOM 864 N N . LEU A 1 109 ? -37.864 5.930 55.854 1.00 91.31 109 LEU A N 1
ATOM 865 C CA . LEU A 1 109 ? -37.640 4.484 55.928 1.00 91.31 109 LEU A CA 1
ATOM 866 C C . LEU A 1 109 ? -38.705 3.687 55.169 1.00 91.31 109 LEU A C 1
ATOM 868 O O . LEU A 1 109 ? -38.406 2.721 54.469 1.00 91.31 109 LEU A O 1
ATOM 872 N N . LYS A 1 110 ? -39.967 4.119 55.270 1.00 92.81 110 LYS A N 1
ATOM 873 C CA . LYS A 1 110 ? -41.092 3.488 54.572 1.00 92.81 110 LYS A CA 1
ATOM 874 C C . LYS A 1 110 ? -40.919 3.553 53.052 1.00 92.81 110 LYS A C 1
ATOM 876 O O . LYS A 1 110 ? -41.156 2.548 52.383 1.00 92.81 110 LYS A O 1
ATOM 881 N N . ARG A 1 111 ? -40.520 4.715 52.528 1.00 94.25 111 ARG A N 1
ATOM 882 C CA . ARG A 1 111 ? -40.353 4.954 51.091 1.00 94.25 111 ARG A CA 1
ATOM 883 C C . ARG A 1 111 ? -39.088 4.289 50.561 1.00 94.25 111 ARG A C 1
ATOM 885 O O . ARG A 1 111 ? -39.173 3.562 49.582 1.00 94.25 111 ARG A O 1
ATOM 892 N N . LEU A 1 112 ? -37.966 4.419 51.263 1.00 92.62 112 LEU A N 1
ATOM 893 C CA . LEU A 1 112 ? -36.716 3.744 50.921 1.00 92.62 112 LEU A CA 1
ATOM 894 C C . LEU A 1 112 ? -36.903 2.223 50.846 1.00 92.62 112 LEU A C 1
ATOM 896 O O . LEU A 1 112 ? -36.514 1.599 49.867 1.00 92.62 112 LEU A O 1
ATOM 900 N N . ARG A 1 113 ? -37.595 1.625 51.825 1.00 93.25 113 ARG A N 1
ATOM 901 C CA . ARG A 1 113 ? -37.917 0.190 51.818 1.00 93.25 113 ARG A CA 1
ATOM 902 C C . ARG A 1 113 ? -38.725 -0.226 50.588 1.00 93.25 113 ARG A C 1
ATOM 904 O O . ARG A 1 113 ? -38.492 -1.303 50.044 1.00 93.25 113 ARG A O 1
ATOM 911 N N . TYR A 1 114 ? -39.678 0.602 50.168 1.00 94.69 114 TYR A N 1
ATOM 912 C CA . TYR A 1 114 ? -40.468 0.368 48.961 1.00 94.69 114 TYR A CA 1
ATOM 913 C C . TYR A 1 114 ? -39.590 0.396 47.701 1.00 94.69 114 TYR A C 1
ATOM 915 O O . TYR A 1 114 ? -39.611 -0.567 46.938 1.00 94.69 114 TYR A O 1
ATOM 923 N N . LEU A 1 115 ? -38.758 1.431 47.543 1.00 95.00 115 LEU A N 1
ATOM 924 C CA . LEU A 1 115 ? -37.845 1.579 46.403 1.00 95.00 115 LEU A CA 1
ATOM 925 C C . LEU A 1 115 ? -36.832 0.428 46.324 1.00 95.00 115 LEU A C 1
ATOM 927 O O . LEU A 1 115 ? -36.681 -0.191 45.276 1.00 95.00 115 LEU A O 1
ATOM 931 N N . LEU A 1 116 ? -36.203 0.077 47.449 1.00 92.50 116 LEU A N 1
ATOM 932 C CA . LEU A 1 116 ? -35.270 -1.050 47.519 1.00 92.50 116 LEU A CA 1
ATOM 933 C C . LEU A 1 116 ? -35.956 -2.375 47.176 1.00 92.50 116 LEU A C 1
ATOM 935 O O . LEU A 1 116 ? -35.374 -3.205 46.488 1.00 92.50 116 LEU A O 1
ATOM 939 N N . SER A 1 117 ? -37.207 -2.575 47.601 1.00 94.81 117 SER A N 1
ATOM 940 C CA . SER A 1 117 ? -37.960 -3.783 47.238 1.00 94.81 117 SER A CA 1
ATOM 941 C C . SER A 1 117 ? -38.196 -3.879 45.729 1.00 94.81 117 SER A C 1
ATOM 943 O O . SER A 1 117 ? -38.072 -4.968 45.173 1.00 94.81 117 SER A O 1
ATOM 945 N N . ALA A 1 118 ? -38.484 -2.750 45.073 1.00 95.31 118 ALA A N 1
ATOM 946 C CA . ALA A 1 118 ? -38.657 -2.675 43.623 1.00 95.31 118 ALA A CA 1
ATOM 947 C C . ALA A 1 118 ? -37.371 -3.080 42.889 1.00 95.31 118 ALA A C 1
ATOM 949 O O . ALA A 1 118 ? -37.383 -3.980 42.050 1.00 95.31 118 ALA A O 1
ATOM 950 N N . ILE A 1 119 ? -36.249 -2.464 43.274 1.00 94.25 119 ILE A N 1
ATOM 951 C CA . ILE A 1 119 ? -34.937 -2.695 42.661 1.00 94.25 119 ILE A CA 1
ATOM 952 C C . ILE A 1 119 ? -34.474 -4.138 42.888 1.00 94.25 119 ILE A C 1
ATOM 954 O O . ILE A 1 119 ? -34.007 -4.789 41.957 1.00 94.25 119 ILE A O 1
ATOM 958 N N . ILE A 1 120 ? -34.648 -4.676 44.099 1.00 92.88 120 ILE A N 1
ATOM 959 C CA . ILE A 1 120 ? -34.294 -6.068 44.412 1.00 92.88 120 ILE A CA 1
ATOM 960 C C . ILE A 1 120 ? -35.123 -7.040 43.571 1.00 92.88 120 ILE A C 1
ATOM 962 O O . ILE A 1 120 ? -34.581 -8.011 43.043 1.00 92.88 120 ILE A O 1
ATOM 966 N N . ASN A 1 121 ? -36.427 -6.790 43.429 1.00 94.38 121 ASN A N 1
ATOM 967 C CA . ASN A 1 121 ? -37.293 -7.618 42.596 1.00 94.38 121 ASN A CA 1
ATOM 968 C C . ASN A 1 121 ? -36.840 -7.600 41.128 1.00 94.38 121 ASN A C 1
ATOM 970 O O . ASN A 1 121 ? -36.720 -8.656 40.509 1.00 94.38 121 ASN A O 1
ATOM 974 N N . PHE A 1 122 ? -36.527 -6.416 40.597 1.00 93.81 122 PHE A N 1
ATOM 975 C CA . PHE A 1 122 ? -36.003 -6.269 39.241 1.00 93.81 122 PHE A CA 1
ATOM 976 C C . PHE A 1 122 ? -34.652 -6.967 39.056 1.00 93.81 122 PHE A C 1
ATOM 978 O O . PHE A 1 122 ? -34.456 -7.663 38.063 1.00 93.81 122 PHE A O 1
ATOM 985 N N . SER A 1 123 ? -33.743 -6.842 40.025 1.00 91.19 123 SER A N 1
ATOM 986 C CA . SER A 1 123 ? -32.431 -7.497 39.990 1.00 91.19 123 SER A CA 1
ATOM 987 C C . SER A 1 123 ? -32.562 -9.020 39.892 1.00 91.19 123 SER A C 1
ATOM 989 O O . SER A 1 123 ? -31.974 -9.639 39.007 1.00 91.19 123 SER A O 1
ATOM 991 N N . LYS A 1 124 ? -33.430 -9.619 40.720 1.00 90.31 124 LYS A N 1
ATOM 992 C CA . LYS A 1 124 ? -33.720 -11.062 40.665 1.00 90.31 124 LYS A CA 1
ATOM 993 C C . LYS A 1 124 ? -34.293 -11.481 39.313 1.00 90.31 124 LYS A C 1
ATOM 995 O O . LYS A 1 124 ? -33.831 -12.456 38.730 1.00 90.31 124 LYS A O 1
ATOM 1000 N N . PHE A 1 125 ? -35.245 -10.714 38.782 1.00 91.12 125 PHE A N 1
ATOM 1001 C CA . PHE A 1 125 ? -35.805 -10.975 37.457 1.00 91.12 125 PHE A CA 1
ATOM 1002 C C . PHE A 1 125 ? -34.743 -10.882 36.349 1.00 91.12 125 PHE A C 1
ATOM 1004 O O . PHE A 1 125 ? -34.680 -11.750 35.476 1.00 91.12 125 PHE A O 1
ATOM 1011 N N . LYS A 1 126 ? -33.873 -9.862 36.388 1.00 89.12 126 LYS A N 1
ATOM 1012 C CA . LYS A 1 126 ? -32.760 -9.703 35.441 1.00 89.12 126 LYS A CA 1
ATOM 1013 C C . LYS A 1 126 ? -31.840 -10.922 35.478 1.00 89.12 126 LYS A C 1
ATOM 1015 O O . LYS A 1 126 ? -31.468 -11.420 34.419 1.00 89.12 126 LYS A O 1
ATOM 1020 N N . GLU A 1 127 ? -31.492 -11.412 36.662 1.00 88.19 127 GLU A N 1
ATOM 1021 C CA . GLU A 1 127 ? -30.617 -12.574 36.828 1.00 88.19 127 GLU A CA 1
ATOM 1022 C C . GLU A 1 127 ? -31.249 -13.864 36.284 1.00 88.19 127 GLU A C 1
ATOM 1024 O O . GLU A 1 127 ? -30.616 -14.587 35.514 1.00 88.19 127 GLU A O 1
ATOM 1029 N N . GLU A 1 128 ? -32.535 -14.100 36.558 1.00 89.12 128 GLU A N 1
ATOM 1030 C CA . GLU A 1 128 ? -33.281 -15.222 35.971 1.00 89.12 128 GLU A CA 1
ATOM 1031 C C . GLU A 1 128 ? -33.336 -15.152 34.437 1.00 89.12 128 GLU A C 1
ATOM 1033 O O . GLU A 1 128 ? -33.261 -16.174 33.753 1.00 89.12 128 GLU A O 1
ATOM 1038 N N . ARG A 1 129 ? -33.477 -13.949 33.862 1.00 88.56 129 ARG A N 1
ATOM 1039 C CA . ARG A 1 129 ? -33.458 -13.755 32.402 1.00 88.56 129 ARG A CA 1
ATOM 1040 C C . ARG A 1 129 ? -32.054 -13.871 31.811 1.00 88.56 129 ARG A C 1
ATOM 1042 O O . ARG A 1 129 ? -31.927 -14.381 30.698 1.00 88.56 129 ARG A O 1
ATOM 1049 N N . LYS A 1 130 ? -31.010 -13.451 32.533 1.00 86.56 130 LYS A N 1
ATOM 1050 C CA . LYS A 1 130 ? -29.611 -13.498 32.080 1.00 86.56 130 LYS A CA 1
ATOM 1051 C C . LYS A 1 130 ? -29.202 -14.908 31.662 1.00 86.56 130 LYS A C 1
ATOM 1053 O O . LYS A 1 130 ? -28.610 -15.059 30.603 1.00 86.56 130 LYS A O 1
ATOM 1058 N N . VAL A 1 131 ? -29.610 -15.937 32.405 1.00 84.88 131 VAL A N 1
ATOM 1059 C CA . VAL A 1 131 ? -29.323 -17.344 32.062 1.00 84.88 131 VAL A CA 1
ATOM 1060 C C . VAL A 1 131 ? -29.831 -17.713 30.660 1.00 84.88 131 VAL A C 1
ATOM 1062 O O . VAL A 1 131 ? -29.122 -18.364 29.891 1.00 84.88 131 VAL A O 1
ATOM 1065 N N . HIS A 1 132 ? -31.034 -17.261 30.293 1.00 84.00 132 HIS A N 1
ATOM 1066 C CA . HIS A 1 132 ? -31.597 -17.497 28.961 1.00 84.00 132 HIS A CA 1
ATOM 1067 C C . HIS A 1 132 ? -30.868 -16.698 27.873 1.00 84.00 132 HIS A C 1
ATOM 1069 O O . HIS A 1 132 ? -30.605 -17.229 26.793 1.00 84.00 132 HIS A O 1
ATOM 1075 N N . PHE A 1 133 ? -30.514 -15.441 28.155 1.00 82.38 133 PHE A N 1
ATOM 1076 C CA . PHE A 1 133 ? -29.745 -14.617 27.220 1.00 82.38 133 PHE A CA 1
ATOM 1077 C C . PHE A 1 133 ? -28.329 -15.154 27.004 1.00 82.38 133 PHE A C 1
ATOM 1079 O O . PHE A 1 133 ? -27.882 -15.198 25.864 1.00 82.38 133 PHE A O 1
ATOM 1086 N N . ASP A 1 134 ? -27.654 -15.635 28.047 1.00 82.00 134 ASP A N 1
ATOM 1087 C CA . ASP A 1 134 ? -26.323 -16.241 27.951 1.00 82.00 134 ASP A CA 1
ATOM 1088 C C . ASP A 1 134 ? -26.352 -17.511 27.087 1.00 82.00 134 ASP A C 1
ATOM 1090 O O . ASP A 1 134 ? -25.436 -17.760 26.299 1.00 82.00 134 ASP A O 1
ATOM 1094 N N . GLN A 1 135 ? -27.420 -18.311 27.185 1.00 79.81 135 GLN A N 1
ATOM 1095 C CA . GLN A 1 135 ? -27.622 -19.469 26.313 1.00 79.81 135 GLN A CA 1
ATOM 1096 C C . GLN A 1 135 ? -27.810 -19.047 24.849 1.00 79.81 135 GLN A C 1
ATOM 1098 O O . GLN A 1 135 ? -27.201 -19.646 23.964 1.00 79.81 135 GLN A O 1
ATOM 1103 N N . TYR A 1 136 ? -28.594 -17.995 24.601 1.00 78.19 136 TYR A N 1
ATOM 1104 C CA . TYR A 1 136 ? -28.781 -17.439 23.261 1.00 78.19 136 TYR A CA 1
ATOM 1105 C C . TYR A 1 136 ? -27.493 -16.811 22.703 1.00 78.19 136 TYR A C 1
ATOM 1107 O O . TYR A 1 136 ? -27.167 -16.989 21.530 1.00 78.19 136 TYR A O 1
ATOM 1115 N N . LEU A 1 137 ? -26.700 -16.115 23.522 1.00 73.12 137 LEU A N 1
ATOM 1116 C CA . LEU A 1 137 ? -25.419 -15.552 23.091 1.00 73.12 137 LEU A CA 1
ATOM 1117 C C . LEU A 1 137 ? -24.460 -16.649 22.621 1.00 73.12 137 LEU A C 1
ATOM 1119 O O . LEU A 1 137 ? -23.824 -16.490 21.583 1.00 73.12 137 LEU A O 1
ATOM 1123 N N . LYS A 1 138 ? -24.404 -17.786 23.327 1.00 71.88 138 LYS A N 1
ATOM 1124 C CA . LYS A 1 138 ? -23.561 -18.932 22.941 1.00 71.88 138 LYS A CA 1
ATOM 1125 C C . LYS A 1 138 ? -23.922 -19.524 21.577 1.00 71.88 138 LYS A C 1
ATOM 1127 O O . LYS A 1 138 ? -23.043 -20.072 20.921 1.00 71.88 138 LYS A O 1
ATOM 1132 N N . THR A 1 139 ? -25.187 -19.448 21.161 1.00 70.31 139 THR A N 1
ATOM 1133 C CA . THR A 1 139 ? -25.648 -20.012 19.881 1.00 70.31 139 THR A CA 1
ATOM 1134 C C . THR A 1 139 ? -25.595 -19.025 18.721 1.00 70.31 139 THR A C 1
ATOM 1136 O O . THR A 1 139 ? -25.569 -19.454 17.573 1.00 70.31 139 THR A O 1
ATOM 1139 N N . THR A 1 140 ? -25.597 -17.721 19.002 1.00 63.34 140 THR A N 1
ATOM 1140 C CA . THR A 1 140 ? -25.854 -16.690 17.979 1.00 63.34 140 THR A CA 1
ATOM 1141 C C . THR A 1 140 ? -24.688 -15.722 17.791 1.00 63.34 140 THR A C 1
ATOM 1143 O O . THR A 1 140 ? -24.565 -15.115 16.731 1.00 63.34 140 THR A O 1
ATOM 1146 N N . VAL A 1 141 ? -23.811 -15.585 18.789 1.00 60.91 141 VAL A N 1
ATOM 1147 C CA . VAL A 1 141 ? -22.609 -14.752 18.700 1.00 60.91 141 VAL A CA 1
ATOM 1148 C C . VAL A 1 141 ? -21.411 -15.660 18.406 1.00 60.91 141 VAL A C 1
ATOM 1150 O O . VAL A 1 141 ? -21.231 -16.663 19.102 1.00 60.91 141 VAL A O 1
ATOM 1153 N N . PRO A 1 142 ? -20.578 -15.350 17.391 1.00 60.91 142 PRO A N 1
ATOM 1154 C CA . PRO A 1 142 ? -19.346 -16.087 17.147 1.00 60.91 142 PRO A CA 1
ATOM 1155 C C . PRO A 1 142 ? -18.526 -16.152 18.434 1.00 60.91 142 PRO A C 1
ATOM 1157 O O . PRO A 1 142 ? -18.348 -15.135 19.105 1.00 60.91 142 PRO A O 1
ATOM 1160 N N . SER A 1 143 ? -18.041 -17.347 18.784 1.00 63.62 143 SER A N 1
ATOM 1161 C CA . SER A 1 143 ? -17.209 -17.560 19.973 1.00 63.62 143 SER A CA 1
ATOM 1162 C C . SER A 1 143 ? -16.135 -16.463 20.086 1.00 63.62 143 SER A C 1
ATOM 1164 O O . SER A 1 143 ? -15.566 -16.087 19.059 1.00 63.62 143 SER A O 1
ATOM 1166 N N . PRO A 1 144 ? -15.785 -15.986 21.296 1.00 65.62 144 PRO A N 1
ATOM 1167 C CA . PRO A 1 144 ? -14.691 -15.028 21.492 1.00 65.62 144 PRO A CA 1
ATOM 1168 C C . PRO A 1 144 ? -13.387 -15.443 20.792 1.00 65.62 144 PRO A C 1
ATOM 1170 O O . PRO A 1 144 ? -12.638 -14.600 20.308 1.00 65.62 144 PRO A O 1
ATOM 1173 N N . SER A 1 145 ? -13.161 -16.754 20.651 1.00 67.75 145 SER A N 1
ATOM 1174 C CA . SER A 1 145 ? -12.055 -17.327 19.873 1.00 67.75 145 SER A CA 1
ATOM 1175 C C . SER A 1 145 ? -12.087 -16.956 18.382 1.00 67.75 145 SER A C 1
ATOM 1177 O O . SER A 1 145 ? -11.042 -16.739 17.775 1.00 67.75 145 SER A O 1
ATOM 1179 N N . HIS A 1 146 ? -13.273 -16.836 17.788 1.00 69.12 146 HIS A N 1
ATOM 1180 C CA . HIS A 1 146 ? -13.479 -16.474 16.390 1.00 69.12 146 HIS A CA 1
ATOM 1181 C C . HIS A 1 146 ? -13.217 -14.984 16.147 1.00 69.12 146 HIS A C 1
ATOM 1183 O O . HIS A 1 146 ? -12.587 -14.623 15.154 1.00 69.12 146 HIS A O 1
ATOM 1189 N N . VAL A 1 147 ? -13.644 -14.124 17.079 1.00 75.44 147 VAL A N 1
ATOM 1190 C CA . VAL A 1 147 ? -13.341 -12.683 17.042 1.00 75.44 147 VAL A CA 1
ATOM 1191 C C . VAL A 1 147 ? -11.842 -12.459 17.220 1.00 75.44 147 VAL A C 1
ATOM 1193 O O . VAL A 1 147 ? -11.234 -11.759 16.415 1.00 75.44 147 VAL A O 1
ATOM 1196 N N . LEU A 1 148 ? -11.224 -13.121 18.204 1.00 78.75 148 LEU A N 1
ATOM 1197 C CA . LEU A 1 148 ? -9.785 -13.031 18.439 1.00 78.75 148 LEU A CA 1
ATOM 1198 C C . LEU A 1 148 ? -8.985 -13.476 17.211 1.00 78.75 148 LEU A C 1
ATOM 1200 O O . LEU A 1 148 ? -8.066 -12.770 16.812 1.00 78.75 148 LEU A O 1
ATOM 1204 N N . ARG A 1 149 ? -9.373 -14.590 16.571 1.00 80.50 149 ARG A N 1
ATOM 1205 C CA . ARG A 1 149 ? -8.744 -15.086 15.336 1.00 80.50 149 ARG A CA 1
ATOM 1206 C C . ARG A 1 149 ? -8.903 -14.112 14.170 1.00 80.50 149 ARG A C 1
ATOM 1208 O O . ARG A 1 149 ? -7.971 -13.944 13.391 1.00 80.50 149 ARG A O 1
ATOM 1215 N N . SER A 1 150 ? -10.061 -13.462 14.057 1.00 82.00 150 SER A N 1
ATOM 1216 C CA . SER A 1 150 ? -10.286 -12.424 13.048 1.00 82.00 150 SER A CA 1
ATOM 1217 C C . SER A 1 150 ? -9.412 -11.194 13.297 1.00 82.00 150 SER A C 1
ATOM 1219 O O . SER A 1 150 ? -8.873 -10.641 12.344 1.00 82.00 150 SER A O 1
ATOM 1221 N N . LEU A 1 151 ? -9.235 -10.785 14.556 1.00 84.25 151 LEU A N 1
ATOM 1222 C CA . LEU A 1 151 ? -8.343 -9.682 14.923 1.00 84.25 151 LEU A CA 1
ATOM 1223 C C . LEU A 1 151 ? -6.877 -10.027 14.639 1.00 84.25 151 LEU A C 1
ATOM 1225 O O . LEU A 1 151 ? -6.179 -9.217 14.044 1.00 84.25 151 LEU A O 1
ATOM 1229 N N . THR A 1 152 ? -6.430 -11.244 14.974 1.00 84.31 152 THR A N 1
ATOM 1230 C CA . THR A 1 152 ? -5.058 -11.684 14.651 1.00 84.31 152 THR A CA 1
ATOM 1231 C C . THR A 1 152 ? -4.835 -11.737 13.145 1.00 84.31 152 THR A C 1
ATOM 1233 O O . THR A 1 152 ? -3.786 -11.326 12.663 1.00 84.31 152 THR A O 1
ATOM 1236 N N . TYR A 1 153 ? -5.825 -12.211 12.384 1.00 89.31 153 TYR A N 1
ATOM 1237 C CA . TYR A 1 153 ? -5.753 -12.212 10.926 1.00 89.31 153 TYR A CA 1
ATOM 1238 C C . TYR A 1 153 ? -5.621 -10.790 10.362 1.00 89.31 153 TYR A C 1
ATOM 1240 O O . TYR A 1 153 ? -4.767 -10.553 9.509 1.00 89.31 153 TYR A O 1
ATOM 1248 N N . LEU A 1 154 ? -6.406 -9.834 10.865 1.00 90.31 154 LEU A N 1
ATOM 1249 C CA . LEU A 1 154 ? -6.311 -8.433 10.448 1.00 90.31 154 LEU A CA 1
ATOM 1250 C C . LEU A 1 154 ? -4.940 -7.825 10.761 1.00 90.31 154 LEU A C 1
ATOM 1252 O O . LEU A 1 154 ? -4.373 -7.167 9.895 1.00 90.31 154 LEU A O 1
ATOM 1256 N N . ASP A 1 155 ? -4.386 -8.107 11.940 1.00 91.19 155 ASP A N 1
ATOM 1257 C CA . ASP A 1 155 ? -3.064 -7.622 12.350 1.00 91.19 155 ASP A CA 1
ATOM 1258 C C . ASP A 1 155 ? -1.962 -8.166 11.424 1.00 91.19 155 ASP A C 1
ATOM 1260 O O . ASP A 1 155 ? -1.181 -7.413 10.844 1.00 91.19 155 ASP A O 1
ATOM 1264 N N . THR A 1 156 ? -1.992 -9.473 11.133 1.00 92.88 156 THR A N 1
ATOM 1265 C CA . THR A 1 156 ? -1.049 -10.076 10.174 1.00 92.88 156 THR A CA 1
ATOM 1266 C C . THR A 1 156 ? -1.194 -9.515 8.759 1.00 92.88 156 THR A C 1
ATOM 1268 O O . THR A 1 156 ? -0.207 -9.384 8.033 1.00 92.88 156 THR A O 1
ATOM 1271 N N . LEU A 1 157 ? -2.416 -9.185 8.334 1.00 93.06 157 LEU A N 1
ATOM 1272 C CA . LEU A 1 157 ? -2.669 -8.604 7.019 1.00 93.06 157 LEU A CA 1
ATOM 1273 C C . LEU A 1 157 ? -2.134 -7.169 6.940 1.00 93.06 157 LEU A C 1
ATOM 1275 O O . LEU A 1 157 ? -1.551 -6.791 5.924 1.00 93.06 157 LEU A O 1
ATOM 1279 N N . GLN A 1 158 ? -2.277 -6.401 8.021 1.00 92.75 158 GLN A N 1
ATOM 1280 C CA . GLN A 1 158 ? -1.732 -5.055 8.151 1.00 92.75 158 GLN A CA 1
ATOM 1281 C C . GLN A 1 158 ? -0.198 -5.060 8.127 1.00 92.75 158 GLN A C 1
ATOM 1283 O O . GLN A 1 158 ? 0.398 -4.276 7.388 1.00 92.75 158 GLN A O 1
ATOM 1288 N N . ASP A 1 159 ? 0.438 -5.982 8.850 1.00 93.94 159 ASP A N 1
ATOM 1289 C CA . ASP A 1 159 ? 1.896 -6.146 8.838 1.00 93.94 159 ASP A CA 1
ATOM 1290 C C . ASP A 1 159 ? 2.428 -6.503 7.446 1.00 93.94 159 ASP A C 1
ATOM 1292 O O . ASP A 1 159 ? 3.428 -5.942 6.986 1.00 93.94 159 ASP A O 1
ATOM 1296 N N . ASN A 1 160 ? 1.751 -7.415 6.743 1.00 94.44 160 ASN A N 1
ATOM 1297 C CA . ASN A 1 160 ? 2.122 -7.776 5.376 1.00 94.44 160 ASN A CA 1
ATOM 1298 C C . ASN A 1 160 ? 1.975 -6.587 4.419 1.00 94.44 160 ASN A C 1
ATOM 1300 O O . ASN A 1 160 ? 2.890 -6.315 3.645 1.00 94.44 160 ASN A O 1
ATOM 1304 N N . LEU A 1 161 ? 0.871 -5.837 4.512 1.00 94.38 161 LEU A N 1
ATOM 1305 C CA . LEU A 1 161 ? 0.660 -4.615 3.732 1.00 94.38 161 LEU A CA 1
ATOM 1306 C C . LEU A 1 161 ? 1.765 -3.585 3.971 1.00 94.38 161 LEU A C 1
ATOM 1308 O O . LEU A 1 161 ? 2.264 -2.996 3.013 1.00 94.38 161 LEU A O 1
ATOM 1312 N N . LEU A 1 162 ? 2.171 -3.386 5.228 1.00 95.88 162 LEU A N 1
ATOM 1313 C CA . LEU A 1 162 ? 3.229 -2.442 5.574 1.00 95.88 162 LEU A CA 1
ATOM 1314 C C . LEU A 1 162 ? 4.573 -2.862 4.965 1.00 95.88 162 LEU A C 1
ATOM 1316 O O . LEU A 1 162 ? 5.258 -2.033 4.369 1.00 95.88 162 LEU A O 1
ATOM 1320 N N . ARG A 1 163 ? 4.920 -4.153 5.041 1.00 95.44 163 ARG A N 1
ATOM 1321 C CA . ARG A 1 163 ? 6.146 -4.694 4.429 1.00 95.44 163 ARG A CA 1
ATOM 1322 C C . ARG A 1 163 ? 6.148 -4.549 2.912 1.00 95.44 163 ARG A C 1
ATOM 1324 O O . ARG A 1 163 ? 7.141 -4.092 2.354 1.00 95.44 163 ARG A O 1
ATOM 1331 N N . THR A 1 164 ? 5.050 -4.902 2.246 1.00 94.06 164 THR A N 1
ATOM 1332 C CA . THR A 1 164 ? 4.936 -4.758 0.788 1.00 94.06 164 THR A CA 1
ATOM 1333 C C . THR A 1 164 ? 5.015 -3.294 0.370 1.00 94.06 164 THR A C 1
ATOM 1335 O O . THR A 1 164 ? 5.695 -2.971 -0.598 1.00 94.06 164 THR A O 1
ATOM 1338 N N . LYS A 1 165 ? 4.375 -2.390 1.120 1.00 95.19 165 LYS A N 1
ATOM 1339 C CA . LYS A 1 165 ? 4.475 -0.951 0.870 1.00 95.19 165 LYS A CA 1
ATOM 1340 C C . LYS A 1 165 ? 5.929 -0.473 0.958 1.00 95.19 165 LYS A C 1
ATOM 1342 O O . LYS A 1 165 ? 6.382 0.214 0.050 1.00 95.19 165 LYS A O 1
ATOM 1347 N N . GLN A 1 166 ? 6.650 -0.872 2.007 1.00 96.19 166 GLN A N 1
ATOM 1348 C CA . GLN A 1 166 ? 8.059 -0.520 2.197 1.00 96.19 166 GLN A CA 1
ATOM 1349 C C . GLN A 1 166 ? 8.921 -0.999 1.016 1.00 96.19 166 GLN A C 1
ATOM 1351 O O . GLN A 1 166 ? 9.693 -0.223 0.465 1.00 96.19 166 GLN A O 1
ATOM 1356 N N . GLN A 1 167 ? 8.731 -2.248 0.572 1.00 95.25 167 GLN A N 1
ATOM 1357 C CA . GLN A 1 167 ? 9.452 -2.805 -0.580 1.00 95.25 167 GLN A CA 1
ATOM 1358 C C . GLN A 1 167 ? 9.209 -2.000 -1.864 1.00 95.25 167 GLN A C 1
ATOM 1360 O O . GLN A 1 167 ? 10.154 -1.671 -2.574 1.00 95.25 167 GLN A O 1
ATOM 1365 N N . VAL A 1 168 ? 7.954 -1.634 -2.141 1.00 95.81 168 VAL A N 1
ATOM 1366 C CA . VAL A 1 168 ? 7.597 -0.836 -3.325 1.00 95.81 168 VAL A CA 1
ATOM 1367 C C . VAL A 1 168 ? 8.163 0.587 -3.250 1.00 95.81 168 VAL A C 1
ATOM 1369 O O . VAL A 1 168 ? 8.520 1.163 -4.282 1.00 95.81 168 VAL A O 1
ATOM 1372 N N . GLU A 1 169 ? 8.241 1.177 -2.056 1.00 95.56 169 GLU A N 1
ATOM 1373 C CA . GLU A 1 169 ? 8.875 2.484 -1.849 1.00 95.56 169 GLU A CA 1
ATOM 1374 C C . GLU A 1 169 ? 10.388 2.414 -2.105 1.00 95.56 169 GLU A C 1
ATOM 1376 O O . GLU A 1 169 ? 10.909 3.238 -2.861 1.00 95.56 169 GLU A O 1
ATOM 1381 N N . ASP A 1 170 ? 11.072 1.399 -1.573 1.00 95.88 170 ASP A N 1
ATOM 1382 C CA . ASP A 1 170 ? 12.508 1.189 -1.785 1.00 95.88 170 ASP A CA 1
ATOM 1383 C C . ASP A 1 170 ? 12.836 0.939 -3.270 1.00 95.88 170 ASP A C 1
ATOM 1385 O O . ASP A 1 170 ? 13.765 1.539 -3.822 1.00 95.88 170 ASP A O 1
ATOM 1389 N N . GLU A 1 171 ? 12.034 0.118 -3.959 1.00 96.12 171 GLU A N 1
ATOM 1390 C CA . GLU A 1 171 ? 12.155 -0.112 -5.404 1.00 96.12 171 GLU A CA 1
ATOM 1391 C C . GLU A 1 171 ? 11.929 1.171 -6.214 1.00 96.12 171 GLU A C 1
ATOM 1393 O O . GLU A 1 171 ? 12.679 1.455 -7.151 1.00 96.12 171 GLU A O 1
ATOM 1398 N N . ASN A 1 172 ? 10.944 1.995 -5.840 1.00 95.38 172 ASN A N 1
ATOM 1399 C CA . ASN A 1 172 ? 10.707 3.284 -6.493 1.00 95.38 172 ASN A CA 1
ATOM 1400 C C . ASN A 1 172 ? 11.896 4.233 -6.345 1.00 95.38 172 ASN A C 1
ATOM 1402 O O . ASN A 1 172 ? 12.261 4.914 -7.304 1.00 95.38 172 ASN A O 1
ATOM 1406 N N . VAL A 1 173 ? 12.497 4.296 -5.156 1.00 96.88 173 VAL A N 1
ATOM 1407 C CA . VAL A 1 173 ? 13.690 5.117 -4.915 1.00 96.88 173 VAL A CA 1
ATOM 1408 C C . VAL A 1 173 ? 14.856 4.623 -5.773 1.00 96.88 173 VAL A C 1
ATOM 1410 O O . VAL A 1 173 ? 15.527 5.432 -6.418 1.00 96.88 173 VAL A O 1
ATOM 1413 N N . ALA A 1 174 ? 15.069 3.307 -5.846 1.00 96.19 174 ALA A N 1
ATOM 1414 C CA . ALA A 1 174 ? 16.116 2.719 -6.677 1.00 96.19 174 ALA A CA 1
ATOM 1415 C C . ALA A 1 174 ? 15.906 3.011 -8.174 1.00 96.19 174 ALA A C 1
ATOM 1417 O O . ALA A 1 174 ? 16.839 3.445 -8.853 1.00 96.19 174 ALA A O 1
ATOM 1418 N N . LEU A 1 175 ? 14.681 2.838 -8.680 1.00 96.06 175 LEU A N 1
ATOM 1419 C CA . LEU A 1 175 ? 14.335 3.120 -10.074 1.00 96.06 175 LEU A CA 1
ATOM 1420 C C . LEU A 1 175 ? 14.485 4.603 -10.413 1.00 96.06 175 LEU A C 1
ATOM 1422 O O . LEU A 1 175 ? 15.043 4.927 -11.458 1.00 96.06 175 LEU A O 1
ATOM 1426 N N . ARG A 1 176 ? 14.055 5.511 -9.528 1.00 96.00 176 ARG A N 1
ATOM 1427 C CA . ARG A 1 176 ? 14.243 6.961 -9.713 1.00 96.00 176 ARG A CA 1
ATOM 1428 C C . ARG A 1 176 ? 15.716 7.324 -9.844 1.00 96.00 176 ARG A C 1
ATOM 1430 O O . ARG A 1 176 ? 16.074 8.065 -10.752 1.00 96.00 176 ARG A O 1
ATOM 1437 N N . ARG A 1 177 ? 16.571 6.740 -9.001 1.00 95.69 177 ARG A N 1
ATOM 1438 C CA . ARG A 1 177 ? 18.020 6.946 -9.070 1.00 95.69 177 ARG A CA 1
ATOM 1439 C C . ARG A 1 177 ? 18.617 6.436 -10.385 1.00 95.69 177 ARG A C 1
ATOM 1441 O O . ARG A 1 177 ? 19.450 7.118 -10.972 1.00 95.69 177 ARG A O 1
ATOM 1448 N N . GLN A 1 178 ? 18.186 5.267 -10.866 1.00 96.31 178 GLN A N 1
ATOM 1449 C CA . GLN A 1 178 ? 18.617 4.753 -12.174 1.00 96.31 178 GLN A CA 1
ATOM 1450 C C . GLN A 1 178 ? 18.162 5.662 -13.322 1.00 96.31 178 GLN A C 1
ATOM 1452 O O . GLN A 1 178 ? 18.918 5.891 -14.263 1.00 96.31 178 GLN A O 1
ATOM 1457 N N . LEU A 1 179 ? 16.944 6.201 -13.233 1.00 95.44 179 LEU A N 1
ATOM 1458 C CA . LEU A 1 179 ? 16.390 7.129 -14.217 1.00 95.44 179 LEU A CA 1
ATOM 1459 C C . LEU A 1 179 ? 17.205 8.427 -14.277 1.00 95.44 179 LEU A C 1
ATOM 1461 O O . LEU A 1 179 ? 17.576 8.857 -15.365 1.00 95.44 179 LEU A O 1
ATOM 1465 N N . GLU A 1 180 ? 17.544 9.004 -13.123 1.00 96.44 180 GLU A N 1
ATOM 1466 C CA . GLU A 1 180 ? 18.413 10.185 -13.030 1.00 96.44 180 GLU A CA 1
ATOM 1467 C C . GLU A 1 180 ? 19.815 9.913 -13.593 1.00 96.44 180 GLU A C 1
ATOM 1469 O O . GLU A 1 180 ? 20.363 10.738 -14.326 1.00 96.44 180 GLU A O 1
ATOM 1474 N N . GLU A 1 181 ? 20.393 8.743 -13.308 1.00 96.19 181 GLU A N 1
ATOM 1475 C CA . GLU A 1 181 ? 21.707 8.369 -13.837 1.00 96.19 181 GLU A CA 1
ATOM 1476 C C . GLU A 1 181 ? 21.687 8.224 -15.367 1.00 96.19 181 GLU A C 1
ATOM 1478 O O . GLU A 1 181 ? 22.585 8.722 -16.048 1.00 96.19 181 GLU A O 1
ATOM 1483 N N . LEU A 1 182 ? 20.651 7.587 -15.923 1.00 94.88 182 LEU A N 1
ATOM 1484 C CA . LEU A 1 182 ? 20.472 7.459 -17.371 1.00 94.88 182 LEU A CA 1
ATOM 1485 C C . LEU A 1 182 ? 20.229 8.812 -18.042 1.00 94.88 182 LEU A C 1
ATOM 1487 O O . LEU A 1 182 ? 20.818 9.079 -19.086 1.00 94.88 182 LEU A O 1
ATOM 1491 N N . GLN A 1 183 ? 19.415 9.681 -17.440 1.00 94.69 183 GLN A N 1
ATOM 1492 C CA . GLN A 1 183 ? 19.189 11.036 -17.947 1.00 94.69 183 GLN A CA 1
ATOM 1493 C C . GLN A 1 183 ? 20.476 11.863 -17.944 1.00 94.69 183 GLN A C 1
ATOM 1495 O O . GLN A 1 183 ? 20.751 12.571 -18.909 1.00 94.69 183 GLN A O 1
ATOM 1500 N N . SER A 1 184 ? 21.293 11.743 -16.896 1.00 94.75 184 SER A N 1
ATOM 1501 C CA . SER A 1 184 ? 22.595 12.410 -16.816 1.00 94.75 184 SER A CA 1
ATOM 1502 C C . SER A 1 184 ? 23.555 11.919 -17.905 1.00 94.75 184 SER A C 1
ATOM 1504 O O . SER A 1 184 ? 24.157 12.733 -18.606 1.00 94.75 184 SER A O 1
ATOM 1506 N N . LYS A 1 185 ? 23.642 10.597 -18.124 1.00 93.88 185 LYS A N 1
ATOM 1507 C CA . LYS A 1 185 ? 24.435 10.013 -19.222 1.00 93.88 185 LYS A CA 1
ATOM 1508 C C . LYS A 1 185 ? 23.947 10.494 -20.585 1.00 93.88 185 LYS A C 1
ATOM 1510 O O . LYS A 1 185 ? 24.749 10.967 -21.381 1.00 93.88 185 LYS A O 1
ATOM 1515 N N . GLN A 1 186 ? 22.635 10.469 -20.821 1.00 92.25 186 GLN A N 1
ATOM 1516 C CA . GLN A 1 186 ? 22.044 10.959 -22.065 1.00 92.25 186 GLN A CA 1
ATOM 1517 C C . GLN A 1 186 ? 22.350 12.447 -22.296 1.00 92.25 186 GLN A C 1
ATOM 1519 O O . GLN A 1 186 ? 22.699 12.832 -23.409 1.00 92.25 186 GLN A O 1
ATOM 1524 N N . ALA A 1 187 ? 22.261 13.283 -21.258 1.00 93.06 187 ALA A N 1
ATOM 1525 C CA . ALA A 1 187 ? 22.590 14.703 -21.348 1.00 93.06 187 ALA A CA 1
ATOM 1526 C C . ALA A 1 187 ? 24.085 14.946 -21.622 1.00 93.06 187 ALA A C 1
ATOM 1528 O O . ALA A 1 187 ? 24.426 15.867 -22.362 1.00 93.06 187 ALA A O 1
ATOM 1529 N N . ALA A 1 188 ? 24.970 14.118 -21.060 1.00 92.44 188 ALA A N 1
ATOM 1530 C CA . ALA A 1 188 ? 26.409 14.183 -21.310 1.00 92.44 188 ALA A CA 1
ATOM 1531 C C . ALA A 1 188 ? 26.794 13.703 -22.722 1.00 92.44 188 ALA A C 1
ATOM 1533 O O . ALA A 1 188 ? 27.720 14.247 -23.321 1.00 92.44 188 ALA A O 1
ATOM 1534 N N . GLU A 1 189 ? 26.083 12.711 -23.265 1.00 92.81 189 GLU A N 1
ATOM 1535 C CA . GLU A 1 189 ? 26.324 12.148 -24.601 1.00 92.81 189 GLU A CA 1
ATOM 1536 C C . GLU A 1 189 ? 25.674 12.965 -25.732 1.00 92.81 189 GLU A C 1
ATOM 1538 O O . GLU A 1 189 ? 26.191 12.982 -26.850 1.00 92.81 189 GLU A O 1
ATOM 1543 N N . ALA A 1 190 ? 24.587 13.694 -25.452 1.00 93.31 190 ALA A N 1
ATOM 1544 C CA . ALA A 1 190 ? 23.882 14.548 -26.413 1.00 93.31 190 ALA A CA 1
ATOM 1545 C C . ALA A 1 190 ? 24.787 15.496 -27.236 1.00 93.31 190 ALA A C 1
ATOM 1547 O O . ALA A 1 190 ? 24.631 15.524 -28.458 1.00 93.31 190 ALA A O 1
ATOM 1548 N N . PRO A 1 191 ? 25.741 16.252 -26.649 1.00 92.31 191 PRO A N 1
ATOM 1549 C CA . PRO A 1 191 ? 26.612 17.125 -27.435 1.00 92.31 191 PRO A CA 1
ATOM 1550 C C . PRO A 1 191 ? 27.554 16.346 -28.358 1.00 92.31 191 PRO A C 1
ATOM 1552 O O . PRO A 1 191 ? 27.766 16.763 -29.492 1.00 92.31 191 PRO A O 1
ATOM 1555 N N . ALA A 1 192 ? 28.094 15.207 -27.911 1.00 92.12 192 ALA A N 1
ATOM 1556 C CA . ALA A 1 192 ? 28.964 14.378 -28.745 1.00 92.12 192 ALA A CA 1
ATOM 1557 C C . ALA A 1 192 ? 28.191 13.780 -29.930 1.00 92.12 192 ALA A C 1
ATOM 1559 O O . ALA A 1 192 ? 28.688 13.779 -31.053 1.00 92.12 192 ALA A O 1
ATOM 1560 N N . LEU A 1 193 ? 26.951 13.335 -29.696 1.00 92.25 193 LEU A N 1
ATOM 1561 C CA . LEU A 1 193 ? 26.073 12.855 -30.759 1.00 92.25 193 LEU A CA 1
ATOM 1562 C C . LEU A 1 193 ? 25.748 13.963 -31.770 1.00 92.25 193 LEU A C 1
ATOM 1564 O O . LEU A 1 193 ? 25.776 13.706 -32.970 1.00 92.25 193 LEU A O 1
ATOM 1568 N N . GLN A 1 194 ? 25.486 15.188 -31.304 1.00 92.38 194 GLN A N 1
ATOM 1569 C CA . GLN A 1 194 ? 25.218 16.322 -32.190 1.00 92.38 194 GLN A CA 1
ATOM 1570 C C . GLN A 1 194 ? 26.421 16.646 -33.084 1.00 92.38 194 GLN A C 1
ATOM 1572 O O . GLN A 1 194 ? 26.238 16.848 -34.278 1.00 92.38 194 GLN A O 1
ATOM 1577 N N . VAL A 1 195 ? 27.643 16.616 -32.539 1.00 94.25 195 VAL A N 1
ATOM 1578 C CA . VAL A 1 195 ? 28.869 16.816 -33.333 1.00 94.25 195 VAL A CA 1
ATOM 1579 C C . VAL A 1 195 ? 28.979 15.771 -34.443 1.00 94.25 195 VAL A C 1
ATOM 1581 O O . VAL A 1 195 ? 29.220 16.130 -35.589 1.00 94.25 195 VAL A O 1
ATOM 1584 N N . VAL A 1 196 ? 28.743 14.493 -34.134 1.00 93.75 196 VAL A N 1
ATOM 1585 C CA . VAL A 1 196 ? 28.785 13.422 -35.144 1.00 93.75 196 VAL A CA 1
ATOM 1586 C C . VAL A 1 196 ? 27.697 13.612 -36.207 1.00 93.75 196 VAL A C 1
ATOM 1588 O O . VAL A 1 196 ? 27.961 13.408 -37.388 1.00 93.75 196 VAL A O 1
ATOM 1591 N N . ILE A 1 197 ? 26.487 14.027 -35.815 1.00 93.88 197 ILE A N 1
ATOM 1592 C CA . ILE A 1 197 ? 25.403 14.341 -36.760 1.00 93.88 197 ILE A CA 1
ATOM 1593 C C . ILE A 1 197 ? 25.822 15.473 -37.705 1.00 93.88 197 ILE A C 1
ATOM 1595 O O . ILE A 1 197 ? 25.651 15.348 -38.919 1.00 93.88 197 ILE A O 1
ATOM 1599 N N . ASP A 1 198 ? 26.393 16.549 -37.164 1.00 94.44 198 ASP A N 1
ATOM 1600 C CA . ASP A 1 198 ? 26.832 17.706 -37.945 1.00 94.44 198 ASP A CA 1
ATOM 1601 C C . ASP A 1 198 ? 27.992 17.335 -38.891 1.00 94.44 198 ASP A C 1
ATOM 1603 O O . ASP A 1 198 ? 28.001 17.743 -40.055 1.00 94.44 198 ASP A O 1
ATOM 1607 N N . GLU A 1 199 ? 28.939 16.504 -38.437 1.00 94.81 199 GLU A N 1
ATOM 1608 C CA . GLU A 1 199 ? 30.029 15.965 -39.262 1.00 94.81 199 GLU A CA 1
ATOM 1609 C C . GLU A 1 199 ? 29.509 15.074 -40.397 1.00 94.81 199 GLU A C 1
ATOM 1611 O O . GLU A 1 199 ? 29.943 15.221 -41.542 1.00 94.81 199 GLU A O 1
ATOM 1616 N N . CYS A 1 200 ? 28.560 14.175 -40.118 1.00 93.75 200 CYS A N 1
ATOM 1617 C CA . CYS A 1 200 ? 27.930 13.347 -41.145 1.00 93.75 200 CYS A CA 1
ATOM 1618 C C . CYS A 1 200 ? 27.210 14.206 -42.191 1.00 93.75 200 CYS A C 1
ATOM 1620 O O . CYS A 1 200 ? 27.391 13.980 -43.387 1.00 93.75 200 CYS A O 1
ATOM 1622 N N . ALA A 1 201 ? 26.457 15.223 -41.760 1.00 95.06 201 ALA A N 1
ATOM 1623 C CA . ALA A 1 201 ? 25.781 16.146 -42.668 1.00 95.06 201 ALA A CA 1
ATOM 1624 C C . ALA A 1 201 ? 26.781 16.914 -43.554 1.00 95.06 201 ALA A C 1
ATOM 1626 O O . ALA A 1 201 ? 26.550 17.079 -44.753 1.00 95.06 201 ALA A O 1
ATOM 1627 N N . ALA A 1 202 ? 27.919 17.341 -42.999 1.00 95.06 202 ALA A N 1
ATOM 1628 C CA . ALA A 1 202 ? 28.983 17.978 -43.772 1.00 95.06 202 ALA A CA 1
ATOM 1629 C C . ALA A 1 202 ? 29.596 17.020 -44.811 1.00 95.06 202 ALA A C 1
ATOM 1631 O O . ALA A 1 202 ? 29.749 17.388 -45.977 1.00 95.06 202 ALA A O 1
ATOM 1632 N N . MET A 1 203 ? 29.880 15.770 -44.426 1.00 94.69 203 MET A N 1
ATOM 1633 C CA . MET A 1 203 ? 30.399 14.760 -45.356 1.00 94.69 203 MET A CA 1
ATOM 1634 C C . MET A 1 203 ? 29.405 14.427 -46.474 1.00 94.69 203 MET A C 1
ATOM 1636 O O . MET A 1 203 ? 29.820 14.225 -47.613 1.00 94.69 203 MET A O 1
ATOM 1640 N N . GLU A 1 204 ? 28.102 14.382 -46.191 1.00 94.75 204 GLU A N 1
ATOM 1641 C CA . GLU A 1 204 ? 27.072 14.179 -47.218 1.00 94.75 204 GLU A CA 1
ATOM 1642 C C . GLU A 1 204 ? 27.083 15.299 -48.266 1.00 94.75 204 GLU A C 1
ATOM 1644 O O . GLU A 1 204 ? 26.998 15.027 -49.470 1.00 94.75 204 GLU A O 1
ATOM 1649 N N . VAL A 1 205 ? 27.250 16.551 -47.828 1.00 95.38 205 VAL A N 1
ATOM 1650 C CA . VAL A 1 205 ? 27.413 17.699 -48.731 1.00 95.38 205 VAL A CA 1
ATOM 1651 C C . VAL A 1 205 ? 28.672 17.539 -49.585 1.00 95.38 205 VAL A C 1
ATOM 1653 O O . VAL A 1 205 ? 28.592 17.664 -50.810 1.00 95.38 205 VAL A O 1
ATOM 1656 N N . ASP A 1 206 ? 29.811 17.203 -48.975 1.00 95.12 206 ASP A N 1
ATOM 1657 C CA . ASP A 1 206 ? 31.077 16.997 -49.689 1.00 95.12 206 ASP A CA 1
ATOM 1658 C C . ASP A 1 206 ? 30.984 15.861 -50.716 1.00 95.12 206 ASP A C 1
ATOM 1660 O O . ASP A 1 206 ? 31.440 16.010 -51.853 1.00 95.12 206 ASP A O 1
ATOM 1664 N N . ILE A 1 207 ? 30.334 14.746 -50.367 1.00 94.69 207 ILE A N 1
ATOM 1665 C CA . ILE A 1 207 ? 30.048 13.645 -51.295 1.00 94.69 207 ILE A CA 1
ATOM 1666 C C . ILE A 1 207 ? 29.206 14.148 -52.472 1.00 94.69 207 ILE A C 1
ATOM 1668 O O . ILE A 1 207 ? 29.499 13.818 -53.623 1.00 94.69 207 ILE A O 1
ATOM 1672 N N . GLY A 1 208 ? 28.192 14.982 -52.222 1.00 94.31 208 GLY A N 1
ATOM 1673 C CA . GLY A 1 208 ? 27.403 15.626 -53.273 1.00 94.31 208 GLY A CA 1
ATOM 1674 C C . GLY A 1 208 ? 28.258 16.477 -54.221 1.00 94.31 208 GLY A C 1
ATOM 1675 O O . GLY A 1 208 ? 28.162 16.344 -55.448 1.00 94.31 208 GLY A O 1
ATOM 1676 N N . VAL A 1 209 ? 29.150 17.310 -53.679 1.00 95.44 209 VAL A N 1
ATOM 1677 C CA . VAL A 1 209 ? 30.074 18.142 -54.472 1.00 95.44 209 VAL A CA 1
ATOM 1678 C C . VAL A 1 209 ? 31.058 17.279 -55.269 1.00 95.44 209 VAL A C 1
ATOM 1680 O O . VAL A 1 209 ? 31.293 17.520 -56.454 1.00 95.44 209 VAL A O 1
ATOM 1683 N N . LEU A 1 210 ? 31.620 16.236 -54.664 1.00 94.50 210 LEU A N 1
ATOM 1684 C CA . LEU A 1 210 ? 32.548 15.337 -55.347 1.00 94.50 210 LEU A CA 1
ATOM 1685 C C . LEU A 1 210 ? 31.859 14.537 -56.456 1.00 94.50 210 LEU A C 1
ATOM 1687 O O . LEU A 1 210 ? 32.419 14.419 -57.545 1.00 94.50 210 LEU A O 1
ATOM 1691 N N . ASN A 1 211 ? 30.633 14.061 -56.233 1.00 95.56 211 ASN A N 1
ATOM 1692 C CA . ASN A 1 211 ? 29.845 13.360 -57.248 1.00 95.56 211 ASN A CA 1
ATOM 1693 C C . ASN A 1 211 ? 29.508 14.267 -58.436 1.00 95.56 211 ASN A C 1
ATOM 1695 O O . ASN A 1 211 ? 29.637 13.852 -59.590 1.00 95.56 211 ASN A O 1
ATOM 1699 N N . THR A 1 212 ? 29.120 15.521 -58.183 1.00 94.31 212 THR A N 1
ATOM 1700 C CA . THR A 1 212 ? 28.874 16.490 -59.266 1.00 94.31 212 THR A CA 1
ATOM 1701 C C . THR A 1 212 ? 30.152 16.777 -60.051 1.00 94.31 212 THR A C 1
ATOM 1703 O O . THR A 1 212 ? 30.143 16.701 -61.281 1.00 94.31 212 THR A O 1
ATOM 1706 N N . ARG A 1 213 ? 31.284 16.993 -59.370 1.00 94.31 213 ARG A N 1
ATOM 1707 C CA . ARG A 1 213 ? 32.591 17.165 -60.021 1.00 94.31 213 ARG A CA 1
ATOM 1708 C C . ARG A 1 213 ? 33.002 15.934 -60.831 1.00 94.31 213 ARG A C 1
ATOM 1710 O O . ARG A 1 213 ? 33.488 16.078 -61.951 1.00 94.31 213 ARG A O 1
ATOM 1717 N N . GLN A 1 214 ? 32.792 14.731 -60.302 1.00 93.88 214 GLN A N 1
ATOM 1718 C CA . GLN A 1 214 ? 33.071 13.482 -61.008 1.00 93.88 214 GLN A CA 1
ATOM 1719 C C . GLN A 1 214 ? 32.218 13.361 -62.277 1.00 93.88 214 GLN A C 1
ATOM 1721 O O . GLN A 1 214 ? 32.746 12.997 -63.326 1.00 93.88 214 GLN A O 1
ATOM 1726 N N . SER A 1 215 ? 30.931 13.707 -62.201 1.00 93.75 215 SER A N 1
ATOM 1727 C CA . SER A 1 215 ? 30.016 13.708 -63.348 1.00 93.75 215 SER A CA 1
ATOM 1728 C C . SER A 1 215 ? 30.465 14.669 -64.456 1.00 93.75 215 SER A C 1
ATOM 1730 O O . SER A 1 215 ? 30.350 14.336 -65.631 1.00 93.75 215 SER A O 1
ATOM 1732 N N . VAL A 1 216 ? 31.052 15.819 -64.098 1.00 93.56 216 VAL A N 1
ATOM 1733 C CA . VAL A 1 216 ? 31.611 16.789 -65.061 1.00 93.56 216 VAL A CA 1
ATOM 1734 C C . VAL A 1 216 ? 32.941 16.321 -65.658 1.00 93.56 216 VAL A C 1
ATOM 1736 O O . VAL A 1 216 ? 33.148 16.444 -66.861 1.00 93.56 216 VAL A O 1
ATOM 1739 N N . LEU A 1 217 ? 33.843 15.754 -64.853 1.00 93.56 217 LEU A N 1
ATOM 1740 C CA . LEU A 1 217 ? 35.162 15.318 -65.330 1.00 93.56 217 LEU A CA 1
ATOM 1741 C C . LEU A 1 217 ? 35.105 14.019 -66.148 1.00 93.56 217 LEU A C 1
ATOM 1743 O O . LEU A 1 217 ? 35.934 13.805 -67.029 1.00 93.56 217 LEU A O 1
ATOM 1747 N N . GLN A 1 218 ? 34.139 13.130 -65.893 1.00 95.06 218 GLN A N 1
ATOM 1748 C CA . GLN A 1 218 ? 33.983 11.885 -66.655 1.00 95.06 218 GLN A CA 1
ATOM 1749 C C . GLN A 1 218 ? 33.860 12.077 -68.181 1.00 95.06 218 GLN A C 1
ATOM 1751 O O . GLN A 1 218 ? 34.574 11.377 -68.909 1.00 95.06 218 GLN A O 1
ATOM 1756 N N . PRO A 1 219 ? 32.981 12.951 -68.710 1.00 93.62 219 PRO A N 1
ATOM 1757 C CA . PRO A 1 219 ? 32.893 13.193 -70.145 1.00 93.62 219 PRO A CA 1
ATOM 1758 C C . PRO A 1 219 ? 34.168 13.836 -70.697 1.00 93.62 219 PRO A C 1
ATOM 1760 O O . PRO A 1 219 ? 34.580 13.465 -71.791 1.00 93.62 219 PRO A O 1
ATOM 1763 N N . GLU A 1 220 ? 34.840 14.708 -69.940 1.00 93.94 220 GLU A N 1
ATOM 1764 C CA . GLU A 1 220 ? 36.119 15.305 -70.347 1.00 93.94 220 GLU A CA 1
ATOM 1765 C C . GLU A 1 220 ? 37.223 14.244 -70.479 1.00 93.94 220 GLU A C 1
ATOM 1767 O O . GLU A 1 220 ? 37.900 14.171 -71.503 1.00 93.94 220 GLU A O 1
ATOM 1772 N N . VAL A 1 221 ? 37.339 13.330 -69.509 1.00 92.94 221 VAL A N 1
ATOM 1773 C CA . VAL A 1 221 ? 38.268 12.189 -69.587 1.00 92.94 221 VAL A CA 1
ATOM 1774 C C . VAL A 1 221 ? 37.940 11.286 -70.778 1.00 92.94 221 VAL A C 1
ATOM 1776 O O . VAL A 1 221 ? 38.851 10.812 -71.458 1.00 92.94 221 VAL A O 1
ATOM 1779 N N . LYS A 1 222 ? 36.655 11.031 -71.055 1.00 93.44 222 LYS A N 1
ATOM 1780 C CA . LYS A 1 222 ? 36.242 10.259 -72.240 1.00 93.44 222 LYS A CA 1
ATOM 1781 C C . LYS A 1 222 ? 36.614 10.980 -73.538 1.00 93.44 222 LYS A C 1
ATOM 1783 O O . LYS A 1 222 ? 37.126 10.328 -74.445 1.00 93.44 222 LYS A O 1
ATOM 1788 N N . ALA A 1 223 ? 36.407 12.293 -73.610 1.00 93.62 223 ALA A N 1
ATOM 1789 C CA . ALA A 1 223 ? 36.755 13.110 -74.768 1.00 93.62 223 ALA A CA 1
ATOM 1790 C C . ALA A 1 223 ? 38.271 13.123 -75.016 1.00 93.62 223 ALA A C 1
ATOM 1792 O O . ALA A 1 223 ? 38.706 12.850 -76.130 1.00 93.62 223 ALA A O 1
ATOM 1793 N N . LEU A 1 224 ? 39.079 13.334 -73.972 1.00 93.69 224 LEU A N 1
ATOM 1794 C CA . LEU A 1 224 ? 40.540 13.280 -74.066 1.00 93.69 224 LEU A CA 1
ATOM 1795 C C . LEU A 1 224 ? 41.035 11.892 -74.489 1.00 93.69 224 LEU A C 1
ATOM 1797 O O . LEU A 1 224 ? 41.916 11.793 -75.338 1.00 93.69 224 LEU A O 1
ATOM 1801 N N . LYS A 1 225 ? 40.453 10.804 -73.965 1.00 94.12 225 LYS A N 1
ATOM 1802 C CA . LYS A 1 225 ? 40.786 9.441 -74.419 1.00 94.12 225 LYS A CA 1
ATOM 1803 C C . LYS A 1 225 ? 40.457 9.224 -75.896 1.00 94.12 225 LYS A C 1
ATOM 1805 O O . LYS A 1 225 ? 41.261 8.619 -76.598 1.00 94.12 225 LYS A O 1
ATOM 1810 N N . ALA A 1 226 ? 39.312 9.720 -76.364 1.00 92.88 226 ALA A N 1
ATOM 1811 C CA . ALA A 1 226 ? 38.947 9.661 -77.777 1.00 92.88 226 ALA A CA 1
ATOM 1812 C C . ALA A 1 226 ? 39.916 10.483 -78.641 1.00 92.88 226 ALA A C 1
ATOM 1814 O O . ALA A 1 226 ? 40.338 10.017 -79.693 1.00 92.88 226 ALA A O 1
ATOM 1815 N N . GLN A 1 227 ? 40.336 11.659 -78.168 1.00 94.12 227 GLN A N 1
ATOM 1816 C CA . GLN A 1 227 ? 41.326 12.486 -78.853 1.00 94.12 227 GLN A CA 1
ATOM 1817 C C . GLN A 1 227 ? 42.697 11.802 -78.929 1.00 94.12 227 GLN A C 1
ATOM 1819 O O . GLN A 1 227 ? 43.328 11.824 -79.979 1.00 94.12 227 GLN A O 1
ATOM 1824 N N . VAL A 1 228 ? 43.152 11.157 -77.850 1.00 92.31 228 VAL A N 1
ATOM 1825 C CA . VAL A 1 228 ? 44.396 10.369 -77.850 1.00 92.31 228 VAL A CA 1
ATOM 1826 C C . VAL A 1 228 ? 44.306 9.193 -78.823 1.00 92.31 228 VAL A C 1
ATOM 1828 O O . VAL A 1 228 ? 45.261 8.941 -79.550 1.00 92.31 228 VAL A O 1
ATOM 1831 N N . ALA A 1 229 ? 43.174 8.485 -78.859 1.00 92.06 229 ALA A N 1
ATOM 1832 C CA . ALA A 1 229 ? 42.958 7.402 -79.816 1.00 92.06 229 ALA A CA 1
ATOM 1833 C C . ALA A 1 229 ? 43.003 7.916 -81.262 1.00 92.06 229 ALA A C 1
ATOM 1835 O O . ALA A 1 229 ? 43.747 7.367 -82.065 1.00 92.06 229 ALA A O 1
ATOM 1836 N N . GLN A 1 230 ? 42.308 9.020 -81.555 1.00 92.81 230 GLN A N 1
ATOM 1837 C CA . GLN A 1 230 ? 42.322 9.641 -82.879 1.00 92.81 230 GLN A CA 1
ATOM 1838 C C . GLN A 1 230 ? 43.732 10.070 -83.296 1.00 92.81 230 GLN A C 1
ATOM 1840 O O . GLN A 1 230 ? 44.168 9.756 -84.395 1.00 92.81 230 GLN A O 1
ATOM 1845 N N . LEU A 1 231 ? 44.474 10.746 -82.413 1.00 92.12 231 LEU A N 1
ATOM 1846 C CA . LEU A 1 231 ? 45.850 11.153 -82.703 1.00 92.12 231 LEU A CA 1
ATOM 1847 C C . LEU A 1 231 ? 46.766 9.945 -82.933 1.00 92.12 231 LEU A C 1
ATOM 1849 O O . LEU A 1 231 ? 47.633 10.002 -83.799 1.00 92.12 231 LEU A O 1
ATOM 1853 N N . ASN A 1 232 ? 46.587 8.852 -82.186 1.00 90.69 232 ASN A N 1
ATOM 1854 C CA . ASN A 1 232 ? 47.329 7.615 -82.430 1.00 90.69 232 ASN A CA 1
ATOM 1855 C C . ASN A 1 232 ? 46.984 7.008 -83.794 1.00 90.69 232 ASN A C 1
ATOM 1857 O O . ASN A 1 232 ? 47.899 6.612 -84.516 1.00 90.69 232 ASN A O 1
ATOM 1861 N N . ASP A 1 233 ? 45.703 6.978 -84.165 1.00 91.44 233 ASP A N 1
ATOM 1862 C CA . ASP A 1 233 ? 45.260 6.509 -85.479 1.00 91.44 233 ASP A CA 1
ATOM 1863 C C . ASP A 1 233 ? 45.814 7.392 -86.607 1.00 91.44 233 ASP A C 1
ATOM 1865 O O . ASP A 1 233 ? 46.244 6.859 -87.625 1.00 91.44 233 ASP A O 1
ATOM 1869 N N . ASP A 1 234 ? 45.902 8.713 -86.411 1.00 90.12 234 ASP A N 1
ATOM 1870 C CA . ASP A 1 234 ? 46.492 9.663 -87.366 1.00 90.12 234 ASP A CA 1
ATOM 1871 C C . ASP A 1 234 ? 48.027 9.520 -87.472 1.00 90.12 234 ASP A C 1
ATOM 1873 O O . ASP A 1 234 ? 48.616 9.740 -88.535 1.00 90.12 234 ASP A O 1
ATOM 1877 N N . ILE A 1 235 ? 48.705 9.113 -86.391 1.00 92.00 235 ILE A N 1
ATOM 1878 C CA . ILE A 1 235 ? 50.156 8.861 -86.386 1.00 92.00 235 ILE A CA 1
ATOM 1879 C C . ILE A 1 235 ? 50.517 7.650 -87.254 1.00 92.00 235 ILE A C 1
ATOM 1881 O O . ILE A 1 235 ? 51.578 7.659 -87.887 1.00 92.00 235 ILE A O 1
ATOM 1885 N N . VAL A 1 236 ? 49.675 6.615 -87.321 1.00 88.94 236 VAL A N 1
ATOM 1886 C CA . VAL A 1 236 ? 49.945 5.394 -88.105 1.00 88.94 236 VAL A CA 1
ATOM 1887 C C . VAL A 1 236 ? 50.197 5.683 -89.599 1.00 88.94 236 VAL A C 1
ATOM 1889 O O . VAL A 1 236 ? 51.272 5.315 -90.087 1.00 88.94 236 VAL A O 1
ATOM 1892 N N . PRO A 1 237 ? 49.305 6.363 -90.349 1.00 88.19 237 PRO A N 1
ATOM 1893 C CA . PRO A 1 237 ? 49.534 6.669 -91.757 1.00 88.19 237 PRO A CA 1
ATOM 1894 C C . PRO A 1 237 ? 50.702 7.637 -91.952 1.00 88.19 237 PRO A C 1
ATOM 1896 O O . PRO A 1 237 ? 51.475 7.456 -92.888 1.00 88.19 237 PRO A O 1
ATOM 1899 N N . ILE A 1 238 ? 50.902 8.612 -91.057 1.00 88.38 238 ILE A N 1
ATOM 1900 C CA . ILE A 1 238 ? 52.071 9.508 -91.112 1.00 88.38 238 ILE A CA 1
ATOM 1901 C C . ILE A 1 238 ? 53.370 8.708 -90.959 1.00 88.38 238 ILE A C 1
ATOM 1903 O O . ILE A 1 238 ? 54.340 8.944 -91.679 1.00 88.38 238 ILE A O 1
ATOM 1907 N N . THR A 1 239 ? 53.390 7.726 -90.057 1.00 87.62 239 THR A N 1
ATOM 1908 C CA . THR A 1 239 ? 54.542 6.843 -89.847 1.00 87.62 239 THR A CA 1
ATOM 1909 C C . THR A 1 239 ? 54.825 6.000 -91.088 1.00 87.62 239 THR A C 1
ATOM 1911 O O . THR A 1 239 ? 55.985 5.872 -91.477 1.00 87.62 239 THR A O 1
ATOM 1914 N N . PHE A 1 240 ? 53.782 5.491 -91.749 1.00 86.50 240 PHE A N 1
ATOM 1915 C CA . PHE A 1 240 ? 53.903 4.753 -93.007 1.00 86.50 240 PHE A CA 1
ATOM 1916 C C . PHE A 1 240 ? 54.411 5.636 -94.156 1.00 86.50 240 PHE A C 1
ATOM 1918 O O . PHE A 1 240 ? 55.334 5.254 -94.870 1.00 86.50 240 PHE A O 1
ATOM 1925 N N . ILE A 1 241 ? 53.880 6.855 -94.294 1.00 88.50 241 ILE A N 1
ATOM 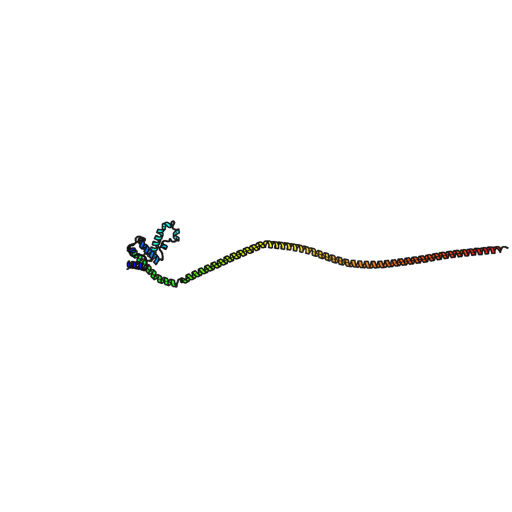1926 C CA . ILE A 1 241 ? 54.364 7.840 -95.272 1.00 88.50 241 ILE A CA 1
ATOM 1927 C C . ILE A 1 241 ? 55.840 8.156 -95.021 1.00 88.50 241 ILE A C 1
ATOM 1929 O O . ILE A 1 241 ? 56.624 8.187 -95.965 1.00 88.50 241 ILE A O 1
ATOM 1933 N N . ARG A 1 242 ? 56.242 8.346 -93.759 1.00 89.50 242 ARG A N 1
ATOM 1934 C CA . ARG A 1 242 ? 57.645 8.568 -93.391 1.00 89.50 242 ARG A CA 1
ATOM 1935 C C . ARG A 1 242 ? 58.535 7.382 -93.772 1.00 89.50 242 ARG A C 1
ATOM 1937 O O . ARG A 1 242 ? 59.634 7.614 -94.258 1.00 89.50 242 ARG A O 1
ATOM 1944 N N . MET A 1 243 ? 58.086 6.141 -93.566 1.00 87.88 243 MET A N 1
ATOM 1945 C CA . MET A 1 243 ? 58.831 4.951 -94.006 1.00 87.88 243 MET A CA 1
ATOM 1946 C C . MET A 1 243 ? 59.006 4.938 -95.526 1.00 87.88 243 MET A C 1
ATOM 1948 O O . MET A 1 243 ? 60.131 4.849 -95.996 1.00 87.88 243 MET A O 1
ATOM 1952 N N . ASN A 1 244 ? 57.930 5.160 -96.283 1.00 87.75 244 ASN A N 1
ATOM 1953 C CA . ASN A 1 244 ? 58.008 5.219 -97.744 1.00 87.75 244 ASN A CA 1
ATOM 1954 C C . ASN A 1 244 ? 58.925 6.348 -98.238 1.00 87.75 244 ASN A C 1
ATOM 1956 O O . ASN A 1 244 ? 59.653 6.173 -99.208 1.00 87.75 244 ASN A O 1
ATOM 1960 N N . LEU A 1 245 ? 58.895 7.516 -97.585 1.00 87.12 245 LEU A N 1
ATOM 1961 C CA . LEU A 1 245 ? 59.802 8.621 -97.902 1.00 87.12 245 LEU A CA 1
ATOM 1962 C C . LEU A 1 245 ? 61.263 8.261 -97.613 1.00 87.12 245 LEU A C 1
ATOM 1964 O O . LEU A 1 245 ? 62.129 8.663 -98.385 1.00 87.12 245 LEU A O 1
ATOM 1968 N N . ASN A 1 246 ? 61.537 7.504 -96.547 1.00 88.81 246 ASN A N 1
ATOM 1969 C CA . ASN A 1 246 ? 62.882 7.011 -96.251 1.00 88.81 246 ASN A CA 1
ATOM 1970 C C . ASN A 1 246 ? 63.361 6.003 -97.307 1.00 88.81 246 ASN A C 1
ATOM 1972 O O . ASN A 1 246 ? 64.472 6.158 -97.803 1.00 88.81 246 ASN A O 1
ATOM 1976 N N . ASP A 1 247 ? 62.524 5.041 -97.708 1.00 88.81 247 ASP A N 1
ATOM 1977 C CA . ASP A 1 247 ? 62.863 4.073 -98.764 1.00 88.81 247 ASP A CA 1
ATOM 1978 C C . ASP A 1 247 ? 63.156 4.787 -100.097 1.00 88.81 247 ASP A C 1
ATOM 1980 O O . ASP A 1 247 ? 64.079 4.439 -100.836 1.00 88.81 247 ASP A O 1
ATOM 1984 N N . LEU A 1 248 ? 62.380 5.831 -100.404 1.00 87.62 248 LEU A N 1
ATOM 1985 C CA . LEU A 1 248 ? 62.547 6.631 -101.615 1.00 87.62 248 LEU A CA 1
ATOM 1986 C C . LEU A 1 248 ? 63.805 7.511 -101.548 1.00 87.62 248 LEU A C 1
ATOM 1988 O O . LEU A 1 248 ? 64.481 7.683 -102.561 1.00 87.62 248 LEU A O 1
ATOM 1992 N N . LEU A 1 249 ? 64.154 8.024 -100.364 1.00 88.25 249 LEU A N 1
ATOM 1993 C CA . LEU A 1 249 ? 65.433 8.695 -100.110 1.00 88.25 249 LEU A CA 1
ATOM 1994 C C . LEU A 1 249 ? 66.615 7.746 -100.325 1.00 88.25 249 LEU A C 1
ATOM 1996 O O . LEU A 1 249 ? 67.552 8.117 -101.026 1.00 88.25 249 LEU A O 1
ATOM 2000 N N . GLU A 1 250 ? 66.555 6.524 -99.796 1.00 87.75 250 GLU A N 1
ATOM 2001 C CA . GLU A 1 250 ? 67.607 5.514 -99.967 1.00 87.75 250 GLU A CA 1
ATOM 2002 C C . GLU A 1 250 ? 67.767 5.114 -101.447 1.00 87.75 250 GLU A C 1
ATOM 2004 O O . GLU A 1 250 ? 68.885 5.006 -101.960 1.00 87.75 250 GLU A O 1
ATOM 2009 N N . ALA A 1 251 ? 66.657 4.995 -102.184 1.00 87.06 251 ALA A N 1
ATOM 2010 C CA . ALA A 1 251 ? 66.679 4.775 -103.629 1.00 87.06 251 ALA A CA 1
ATOM 2011 C C . ALA A 1 251 ? 67.320 5.949 -104.393 1.00 87.06 251 ALA A C 1
ATOM 2013 O O . ALA A 1 251 ? 68.159 5.725 -105.270 1.00 87.06 251 ALA A O 1
ATOM 2014 N N . ILE A 1 252 ? 66.971 7.194 -104.041 1.00 87.06 252 ILE A N 1
ATOM 2015 C CA . ILE A 1 252 ? 67.586 8.395 -104.625 1.00 87.06 252 ILE A CA 1
ATOM 2016 C C . ILE A 1 252 ? 69.082 8.439 -104.313 1.00 87.06 252 ILE A C 1
ATOM 2018 O O . ILE A 1 252 ? 69.863 8.726 -105.215 1.00 87.06 252 ILE A O 1
ATOM 2022 N N . GLU A 1 253 ? 69.510 8.140 -103.086 1.00 86.62 253 GLU A N 1
ATOM 2023 C CA . GLU A 1 253 ? 70.933 8.055 -102.734 1.00 86.62 253 GLU A CA 1
ATOM 2024 C C . GLU A 1 253 ? 71.660 6.999 -103.577 1.00 86.62 253 GLU A C 1
ATOM 2026 O O . GLU A 1 253 ? 72.748 7.260 -104.104 1.00 86.62 253 GLU A O 1
ATOM 2031 N N . GLY A 1 254 ? 71.036 5.835 -103.783 1.00 86.19 254 GLY A N 1
ATOM 2032 C CA . GLY A 1 254 ? 71.529 4.796 -104.684 1.00 86.19 254 GLY A CA 1
ATOM 2033 C C . GLY A 1 254 ? 71.694 5.282 -106.127 1.00 86.19 254 GLY A C 1
ATOM 2034 O O . GLY A 1 254 ? 72.747 5.074 -106.737 1.00 86.19 254 GLY A O 1
ATOM 2035 N N . ASP A 1 255 ? 70.695 5.971 -106.677 1.00 85.81 255 ASP A N 1
ATOM 2036 C CA . ASP A 1 255 ? 70.761 6.522 -108.034 1.00 85.81 255 ASP A CA 1
ATOM 2037 C C . ASP A 1 255 ? 71.760 7.680 -108.150 1.00 85.81 255 ASP A C 1
ATOM 2039 O O . ASP A 1 255 ? 72.493 7.768 -109.137 1.00 85.81 255 ASP A O 1
ATOM 2043 N N . MET A 1 256 ? 71.880 8.523 -107.125 1.00 84.81 256 MET A N 1
ATOM 2044 C CA . MET A 1 256 ? 72.879 9.590 -107.067 1.00 84.81 256 MET A CA 1
ATOM 2045 C C . MET A 1 256 ? 74.301 9.015 -107.102 1.00 84.81 256 MET A C 1
ATOM 2047 O O . MET A 1 256 ? 75.170 9.539 -107.804 1.00 84.81 256 MET A O 1
ATOM 2051 N N . ASN A 1 257 ? 74.529 7.898 -106.403 1.00 85.25 257 ASN A N 1
ATOM 2052 C CA . ASN A 1 257 ? 75.793 7.166 -106.448 1.00 85.25 2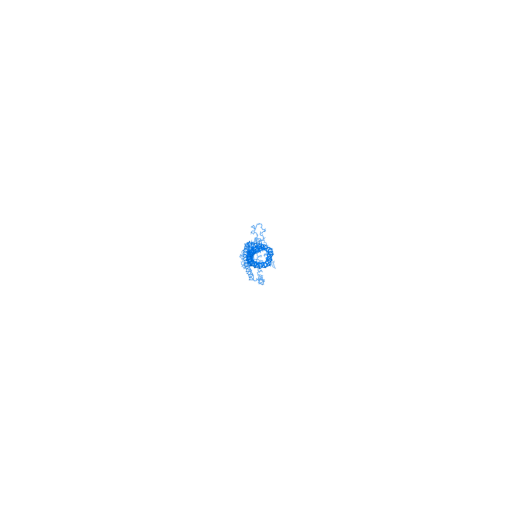57 ASN A CA 1
ATOM 2053 C C . ASN A 1 257 ? 76.066 6.582 -107.841 1.00 85.25 257 ASN A C 1
ATOM 2055 O O . ASN A 1 257 ? 77.183 6.726 -108.341 1.00 85.25 257 ASN A O 1
ATOM 2059 N N . LYS A 1 258 ? 75.062 5.998 -108.513 1.00 86.25 258 LYS A N 1
ATOM 2060 C CA . LYS A 1 258 ? 75.206 5.538 -109.909 1.00 86.25 258 LYS A CA 1
ATOM 2061 C C . LYS A 1 258 ? 75.564 6.687 -110.847 1.00 86.25 258 LYS A C 1
ATOM 2063 O O . LYS A 1 258 ? 76.504 6.560 -111.621 1.00 86.25 258 LYS A O 1
ATOM 2068 N N . VAL A 1 259 ? 74.874 7.827 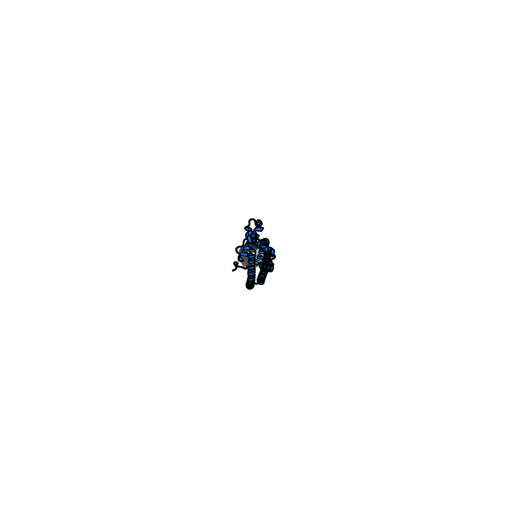-110.751 1.00 87.06 259 VAL A N 1
ATOM 2069 C CA . VAL A 1 259 ? 75.171 9.023 -111.561 1.00 87.06 259 VAL A CA 1
ATOM 2070 C C . VAL A 1 259 ? 76.585 9.532 -111.296 1.00 87.06 259 VAL A C 1
ATOM 2072 O O . VAL A 1 259 ? 77.262 9.970 -112.223 1.00 87.06 259 VAL A O 1
ATOM 2075 N N . LYS A 1 260 ? 77.063 9.465 -110.050 1.00 86.56 260 LYS A N 1
ATOM 2076 C CA . LYS A 1 260 ? 78.438 9.840 -109.708 1.00 86.56 260 LYS A CA 1
ATOM 2077 C C . LYS A 1 260 ? 79.461 8.922 -110.385 1.00 86.56 260 LYS A C 1
ATOM 2079 O O . LYS A 1 260 ? 80.402 9.435 -110.987 1.00 86.56 260 LYS A O 1
ATOM 2084 N N . VAL A 1 261 ? 79.240 7.606 -110.351 1.00 87.81 261 VAL A N 1
ATOM 2085 C CA . VAL A 1 261 ? 80.069 6.625 -111.075 1.00 87.81 261 VAL A CA 1
ATOM 2086 C C . VAL A 1 261 ? 80.017 6.879 -112.582 1.00 87.81 261 VAL A C 1
ATOM 2088 O O . VAL A 1 261 ? 81.055 6.929 -113.234 1.00 87.81 261 VAL A O 1
ATOM 2091 N N . GLU A 1 262 ? 78.833 7.129 -113.139 1.00 84.25 262 GLU A N 1
ATOM 2092 C CA . GLU A 1 262 ? 78.669 7.409 -114.568 1.00 84.25 262 GLU A CA 1
ATOM 2093 C C . GLU A 1 262 ? 79.372 8.711 -114.973 1.00 84.25 262 GLU A C 1
ATOM 2095 O O . GLU A 1 262 ? 80.025 8.781 -116.012 1.00 84.25 262 GLU A O 1
ATOM 2100 N N . LYS A 1 263 ? 79.314 9.744 -114.124 1.00 87.75 263 LYS A N 1
ATOM 2101 C CA . LYS A 1 263 ? 80.063 10.992 -114.308 1.00 87.75 263 LYS A CA 1
ATOM 2102 C C . LYS A 1 263 ? 81.572 10.735 -114.314 1.00 87.75 263 LYS A C 1
ATOM 2104 O O . LYS A 1 263 ? 82.272 11.291 -115.163 1.00 87.75 263 LYS A O 1
ATOM 2109 N N . GLU A 1 264 ? 82.085 9.917 -113.396 1.00 86.62 264 GLU A N 1
ATOM 2110 C CA . GLU A 1 264 ? 83.497 9.511 -113.375 1.00 86.62 264 GLU A CA 1
ATOM 2111 C C . GLU A 1 264 ? 83.875 8.738 -114.649 1.00 86.62 264 GLU A C 1
ATOM 2113 O O . GLU A 1 264 ? 84.880 9.077 -115.281 1.00 86.62 264 GLU A O 1
ATOM 2118 N N . ASN A 1 265 ? 83.030 7.804 -115.101 1.00 86.50 265 ASN A N 1
ATOM 2119 C CA . ASN A 1 265 ? 83.202 7.070 -116.359 1.00 86.50 265 ASN A CA 1
ATOM 2120 C C . ASN A 1 265 ? 83.252 8.016 -117.569 1.00 86.50 265 ASN A C 1
ATOM 2122 O O . ASN A 1 265 ? 84.186 7.945 -118.367 1.00 86.50 265 ASN A O 1
ATOM 2126 N N . VAL A 1 266 ? 82.300 8.949 -117.692 1.00 86.62 266 VAL A N 1
ATOM 2127 C CA . VAL A 1 266 ? 82.285 9.970 -118.757 1.00 86.62 266 VAL A CA 1
ATOM 2128 C C . VAL A 1 266 ? 83.535 10.848 -118.698 1.00 86.62 266 VAL A C 1
ATOM 2130 O O . VAL A 1 266 ? 84.109 11.165 -119.739 1.00 86.62 266 VAL A O 1
ATOM 2133 N N . THR A 1 267 ? 84.007 11.211 -117.503 1.00 85.19 267 THR A N 1
ATOM 2134 C CA . THR A 1 267 ? 85.238 12.001 -117.342 1.00 85.19 267 THR A CA 1
ATOM 2135 C C . THR A 1 267 ? 86.463 11.227 -117.839 1.00 85.19 267 THR A C 1
ATOM 2137 O O . THR A 1 267 ? 87.283 11.786 -118.569 1.00 85.19 267 THR A O 1
ATOM 2140 N N . GLN A 1 268 ? 86.572 9.933 -117.520 1.00 86.06 268 GLN A N 1
ATOM 2141 C CA . GLN A 1 268 ? 87.635 9.067 -118.048 1.00 86.06 268 GLN A CA 1
ATOM 2142 C C . GLN A 1 268 ? 87.534 8.899 -119.573 1.00 86.06 268 GLN A C 1
ATOM 2144 O O . GLN A 1 268 ? 88.543 8.962 -120.284 1.00 86.06 268 GLN A O 1
ATOM 2149 N N . LEU A 1 269 ? 86.318 8.739 -120.104 1.00 87.25 269 LEU A N 1
ATOM 2150 C CA . LEU A 1 269 ? 86.080 8.660 -121.546 1.00 87.25 269 LEU A CA 1
ATOM 2151 C C . LEU A 1 269 ? 86.483 9.964 -122.255 1.00 87.25 269 LEU A C 1
ATOM 2153 O O . LEU A 1 269 ? 87.070 9.944 -123.333 1.00 87.25 269 LEU A O 1
ATOM 2157 N N . HIS A 1 270 ? 86.222 11.112 -121.631 1.00 85.50 270 HIS A N 1
ATOM 2158 C CA . HIS A 1 270 ? 86.631 12.410 -122.154 1.00 85.50 270 HIS A CA 1
ATOM 2159 C C . HIS A 1 270 ? 88.158 12.571 -122.155 1.00 85.50 270 HIS A C 1
ATOM 2161 O O . HIS A 1 270 ? 88.725 12.998 -123.157 1.00 85.50 270 HIS A O 1
ATOM 2167 N N . GLN A 1 271 ? 88.846 12.159 -121.083 1.00 85.06 271 GLN A N 1
ATOM 2168 C CA . GLN A 1 271 ? 90.315 12.169 -121.021 1.00 85.06 271 GLN A CA 1
ATOM 2169 C C . GLN A 1 271 ? 90.951 11.264 -122.087 1.00 85.06 271 GLN A C 1
ATOM 2171 O O . GLN A 1 271 ? 91.940 11.635 -122.723 1.00 85.06 271 GLN A O 1
ATOM 2176 N N . THR A 1 272 ? 90.380 10.080 -122.321 1.00 85.19 272 THR A N 1
ATOM 2177 C CA . THR A 1 272 ? 90.846 9.184 -123.391 1.00 85.19 272 THR A CA 1
ATOM 2178 C C . THR A 1 272 ? 90.577 9.770 -124.777 1.00 85.19 272 THR A C 1
ATOM 2180 O O . THR A 1 272 ? 91.471 9.732 -125.627 1.00 85.19 272 THR A O 1
ATOM 2183 N N . TYR A 1 273 ? 89.408 10.381 -124.998 1.00 86.25 273 TYR A N 1
ATOM 2184 C CA . TYR A 1 273 ? 89.092 11.107 -126.230 1.00 86.25 273 TYR A CA 1
ATOM 2185 C C . TYR A 1 273 ? 90.075 12.260 -126.492 1.00 86.25 273 TYR A C 1
ATOM 2187 O O . TYR A 1 273 ? 90.644 12.336 -127.580 1.00 86.25 273 TYR A O 1
ATOM 2195 N N . GLU A 1 274 ? 90.357 13.103 -125.496 1.00 84.00 274 GLU A N 1
ATOM 2196 C CA . GLU A 1 274 ? 91.374 14.164 -125.577 1.00 84.00 274 GLU A CA 1
ATOM 2197 C C . GLU A 1 274 ? 92.757 13.606 -125.951 1.00 84.00 274 GLU A C 1
ATOM 2199 O O . GLU A 1 274 ? 93.445 14.146 -126.824 1.00 84.00 274 GLU A O 1
ATOM 2204 N N . GLY A 1 275 ? 93.146 12.473 -125.356 1.00 83.50 275 GLY A N 1
ATOM 2205 C CA . GLY A 1 275 ? 94.384 11.773 -125.693 1.00 83.50 275 GLY A CA 1
ATOM 2206 C C . GLY A 1 275 ? 94.437 11.311 -127.154 1.00 83.50 275 GLY A C 1
ATOM 2207 O O . GLY A 1 275 ? 95.467 11.466 -127.818 1.00 83.50 275 GLY A O 1
ATOM 2208 N N . ILE A 1 276 ? 93.331 10.781 -127.686 1.00 83.06 276 ILE A N 1
ATOM 2209 C CA . ILE A 1 276 ? 93.213 10.385 -129.099 1.00 83.06 276 ILE A CA 1
ATOM 2210 C C . ILE A 1 276 ? 93.289 11.614 -130.011 1.00 83.06 276 ILE A C 1
ATOM 2212 O O . ILE A 1 276 ? 94.041 11.598 -130.986 1.00 83.06 276 ILE A O 1
ATOM 2216 N N . VAL A 1 277 ? 92.575 12.695 -129.686 1.00 84.00 277 VAL A N 1
ATOM 2217 C CA . VAL A 1 277 ? 92.600 13.949 -130.458 1.00 84.00 277 VAL A CA 1
ATOM 2218 C C . VAL A 1 277 ? 94.006 14.550 -130.490 1.00 84.00 277 VAL A C 1
ATOM 2220 O O . VAL A 1 277 ? 94.458 14.990 -131.546 1.00 84.00 277 VAL A O 1
ATOM 2223 N N . SER A 1 278 ? 94.733 14.535 -129.371 1.00 83.12 278 SER A N 1
ATOM 2224 C CA . SER A 1 278 ? 96.124 15.000 -129.309 1.00 83.12 278 SER A CA 1
ATOM 2225 C C . SER A 1 278 ? 97.046 14.170 -130.213 1.00 83.12 278 SER A C 1
ATOM 2227 O O . SER A 1 278 ? 97.784 14.727 -131.031 1.00 83.12 278 SER A O 1
ATOM 2229 N N . LYS A 1 279 ? 96.933 12.832 -130.162 1.00 84.00 279 LYS A N 1
ATOM 2230 C CA . LYS A 1 279 ? 97.654 11.928 -131.077 1.00 84.00 279 LYS A CA 1
ATOM 2231 C C . LYS A 1 279 ? 97.305 12.199 -132.544 1.00 84.00 279 LYS A C 1
ATOM 2233 O O . LYS A 1 279 ? 98.202 12.230 -133.384 1.00 84.00 279 LYS A O 1
ATOM 2238 N N . ALA A 1 280 ? 96.032 12.446 -132.854 1.00 80.44 280 ALA A N 1
ATOM 2239 C CA . ALA A 1 280 ? 95.581 12.780 -134.202 1.00 80.44 280 ALA A CA 1
ATOM 2240 C C . ALA A 1 280 ? 96.143 14.130 -134.683 1.00 80.44 280 ALA A C 1
ATOM 2242 O O . ALA A 1 280 ? 96.639 14.215 -135.805 1.00 80.44 280 ALA A O 1
ATOM 2243 N N . LYS A 1 281 ? 96.154 15.171 -133.836 1.00 81.81 281 LYS A N 1
ATOM 2244 C CA . LYS A 1 281 ? 96.787 16.468 -134.147 1.00 81.81 281 LYS A CA 1
ATOM 2245 C C . LYS A 1 281 ? 98.282 16.318 -134.437 1.00 81.81 281 LYS A C 1
ATOM 2247 O O . LYS A 1 281 ? 98.768 16.888 -135.412 1.00 81.81 281 LYS A O 1
ATOM 2252 N N . LEU A 1 282 ? 98.998 15.520 -133.642 1.00 81.31 282 LEU A N 1
ATOM 2253 C CA . LEU A 1 282 ? 100.406 15.178 -133.884 1.00 81.31 282 LEU A CA 1
ATOM 2254 C C . LEU A 1 282 ? 100.600 14.471 -135.231 1.00 81.31 282 LEU A C 1
ATOM 2256 O O . LEU A 1 282 ? 101.503 14.835 -135.983 1.00 81.31 282 LEU A O 1
ATOM 2260 N N . ALA A 1 283 ? 99.735 13.513 -135.571 1.00 77.50 283 ALA A N 1
ATOM 2261 C CA . ALA A 1 283 ? 99.779 12.823 -136.859 1.00 77.50 283 ALA A CA 1
ATOM 2262 C C . ALA A 1 283 ? 99.518 13.774 -138.044 1.00 77.50 283 ALA A C 1
ATOM 2264 O O . ALA A 1 283 ? 100.225 13.704 -139.049 1.00 77.50 283 ALA A O 1
ATOM 2265 N N . VAL A 1 284 ? 98.564 14.705 -137.919 1.00 81.88 284 VAL A N 1
ATOM 2266 C CA . VAL A 1 284 ? 98.290 15.739 -138.935 1.00 81.88 284 VAL A CA 1
ATOM 2267 C C . VAL A 1 284 ? 99.478 16.691 -139.093 1.00 81.88 284 VAL A C 1
ATOM 2269 O O . VAL A 1 284 ? 99.882 16.975 -140.219 1.00 81.88 284 VAL A O 1
ATOM 2272 N N . ALA A 1 285 ? 100.094 17.132 -137.994 1.00 78.50 285 ALA A N 1
ATOM 2273 C CA . ALA A 1 285 ? 101.301 17.958 -138.044 1.00 78.50 285 ALA A CA 1
ATOM 2274 C C . ALA A 1 285 ? 102.473 17.212 -138.707 1.00 78.50 285 ALA A C 1
ATOM 2276 O O . ALA A 1 285 ? 103.202 17.785 -139.518 1.00 78.50 285 ALA A O 1
ATOM 2277 N N . HIS A 1 286 ? 102.628 15.917 -138.414 1.00 80.56 286 HIS A N 1
ATOM 2278 C CA . HIS A 1 286 ? 103.634 15.076 -139.056 1.00 80.56 286 HIS A CA 1
ATOM 2279 C C . HIS A 1 286 ? 103.366 14.922 -140.561 1.00 80.56 286 HIS A C 1
ATOM 2281 O O . HIS A 1 286 ? 104.301 15.015 -141.355 1.00 80.56 286 HIS A O 1
ATOM 2287 N N . LYS A 1 287 ? 102.099 14.752 -140.968 1.00 82.06 287 LYS A N 1
ATOM 2288 C CA . LYS A 1 287 ? 101.688 14.713 -142.380 1.00 82.06 287 LYS A CA 1
ATOM 2289 C C . LYS A 1 287 ? 102.029 16.021 -143.103 1.00 82.06 287 LYS A C 1
ATOM 2291 O O . LYS A 1 287 ? 102.682 15.968 -144.140 1.00 82.06 287 LYS A O 1
ATOM 2296 N N . ALA A 1 288 ? 101.674 17.172 -142.531 1.00 79.31 288 ALA A N 1
ATOM 2297 C CA . ALA A 1 288 ? 101.991 18.481 -143.110 1.00 79.31 288 ALA A CA 1
ATOM 2298 C C . ALA A 1 288 ? 103.509 18.681 -143.285 1.00 79.31 288 ALA A C 1
ATOM 2300 O O . ALA A 1 288 ? 103.970 19.217 -144.290 1.00 79.31 288 ALA A O 1
ATOM 2301 N N . ARG A 1 289 ? 104.317 18.187 -142.338 1.00 81.12 289 ARG A N 1
ATOM 2302 C CA . ARG A 1 289 ? 105.785 18.238 -142.429 1.00 81.12 289 ARG A CA 1
ATOM 2303 C C . ARG A 1 289 ? 106.335 17.378 -143.573 1.00 81.12 289 ARG A C 1
ATOM 2305 O O . ARG A 1 289 ? 107.293 17.780 -144.227 1.00 81.12 289 ARG A O 1
ATOM 2312 N N . VAL A 1 290 ? 105.730 16.214 -143.817 1.00 79.50 290 VAL A N 1
ATOM 2313 C CA . VAL A 1 290 ? 106.070 15.339 -144.952 1.00 79.50 290 VAL A CA 1
ATOM 2314 C C . VAL A 1 290 ? 105.670 15.984 -146.281 1.00 79.50 290 VAL A C 1
ATOM 2316 O O . VAL A 1 290 ? 106.443 15.916 -147.231 1.00 79.50 290 VAL A O 1
ATOM 2319 N N . GLU A 1 291 ? 104.517 16.652 -146.350 1.00 78.50 291 GLU A N 1
ATOM 2320 C CA . GLU A 1 291 ? 104.080 17.385 -147.549 1.00 78.50 291 GLU A CA 1
ATOM 2321 C C . GLU A 1 291 ? 105.051 18.518 -147.913 1.00 78.50 291 GLU A C 1
ATOM 2323 O O . GLU A 1 291 ? 105.467 18.605 -149.065 1.00 78.50 291 GLU A O 1
ATOM 2328 N N . ILE A 1 292 ? 105.523 19.298 -146.932 1.00 78.56 292 ILE A N 1
ATOM 2329 C CA . ILE A 1 292 ? 106.552 20.331 -147.159 1.00 78.56 292 ILE A CA 1
ATOM 2330 C C . ILE A 1 292 ? 107.852 19.716 -147.707 1.00 78.56 292 ILE A C 1
ATOM 2332 O O . ILE A 1 292 ? 108.454 20.257 -148.633 1.00 78.56 292 ILE A O 1
ATOM 2336 N N . LEU A 1 293 ? 108.288 18.572 -147.171 1.00 77.00 293 LEU A N 1
ATOM 2337 C CA . LEU A 1 293 ? 109.471 17.855 -147.668 1.00 77.00 293 LEU A CA 1
ATOM 2338 C C . LEU A 1 293 ? 109.284 17.335 -149.103 1.00 77.00 293 LEU A C 1
ATOM 2340 O O . LEU A 1 293 ? 110.238 17.325 -149.886 1.00 77.00 293 LEU A O 1
ATOM 2344 N N . LEU A 1 294 ? 108.071 16.900 -149.455 1.00 77.50 294 LEU A N 1
ATOM 2345 C CA . LEU A 1 294 ? 107.734 16.457 -150.807 1.00 77.50 294 LEU A CA 1
ATOM 2346 C C . LEU A 1 294 ? 107.716 17.621 -151.803 1.00 77.50 294 LEU A C 1
ATOM 2348 O O . LEU A 1 294 ? 108.234 17.456 -152.907 1.00 77.50 294 LEU A O 1
ATOM 2352 N N . ASP A 1 295 ? 107.187 18.785 -151.422 1.00 77.88 295 ASP A N 1
ATOM 2353 C CA . ASP A 1 295 ? 107.223 19.988 -152.263 1.00 77.88 295 ASP A CA 1
ATOM 2354 C C . ASP A 1 295 ? 108.657 20.504 -152.440 1.00 77.88 295 ASP A C 1
ATOM 2356 O O . ASP A 1 295 ? 109.075 20.733 -153.570 1.00 77.88 295 ASP A O 1
ATOM 2360 N N . GLN A 1 296 ? 109.481 20.526 -151.384 1.00 77.19 296 GLN A N 1
ATOM 2361 C CA . GLN A 1 296 ? 110.914 20.839 -151.510 1.00 77.19 296 GLN A CA 1
ATOM 2362 C C . GLN A 1 296 ? 111.640 19.892 -152.482 1.00 77.19 296 GLN A C 1
ATOM 2364 O O . GLN A 1 296 ? 112.481 20.323 -153.272 1.00 77.19 296 GLN A O 1
ATOM 2369 N N . ARG A 1 297 ? 111.314 18.592 -152.457 1.00 77.56 297 ARG A N 1
ATOM 2370 C CA . ARG A 1 297 ? 111.839 17.605 -153.418 1.00 77.56 297 ARG A CA 1
ATOM 2371 C C . ARG A 1 297 ? 111.342 17.859 -154.842 1.00 77.56 297 ARG A C 1
ATOM 2373 O O . ARG A 1 297 ? 112.097 17.623 -155.785 1.00 77.56 297 ARG A O 1
ATOM 2380 N N . ARG A 1 298 ? 110.097 18.311 -155.006 1.00 75.25 298 ARG A N 1
ATOM 2381 C CA . ARG A 1 298 ? 109.499 18.640 -156.307 1.00 75.25 298 ARG A CA 1
ATOM 2382 C C . ARG A 1 298 ? 110.132 19.899 -156.904 1.00 75.25 298 ARG A C 1
ATOM 2384 O O . ARG A 1 298 ? 110.502 19.868 -158.074 1.00 75.25 298 ARG A O 1
ATOM 2391 N N . ASP A 1 299 ? 110.359 20.926 -156.093 1.00 75.94 299 ASP A N 1
ATOM 2392 C CA . ASP A 1 299 ? 111.043 22.161 -156.491 1.00 75.94 299 ASP A CA 1
ATOM 2393 C C . ASP A 1 299 ? 112.502 21.895 -156.877 1.00 75.94 299 ASP A C 1
ATOM 2395 O O . ASP A 1 299 ? 112.975 22.375 -157.905 1.00 75.94 299 ASP A O 1
ATOM 2399 N N . GLN A 1 300 ? 113.211 21.042 -156.126 1.00 73.81 300 GLN A N 1
ATOM 2400 C CA . GLN A 1 300 ? 114.542 20.570 -156.529 1.00 73.81 300 GLN A CA 1
ATOM 2401 C C . GLN A 1 300 ? 114.512 19.871 -157.897 1.00 73.81 300 GLN A C 1
ATOM 2403 O O . GLN A 1 300 ? 115.413 20.066 -158.712 1.00 73.81 300 GLN A O 1
ATOM 2408 N N . LEU A 1 301 ? 113.476 19.073 -158.173 1.00 73.56 301 LEU A N 1
ATOM 2409 C CA . LEU A 1 301 ? 113.310 18.384 -159.453 1.00 73.56 301 LEU A CA 1
ATOM 2410 C C . LEU A 1 301 ? 113.025 19.360 -160.611 1.00 73.56 301 LEU A C 1
ATOM 2412 O O . LEU A 1 301 ? 113.546 19.166 -161.708 1.00 73.56 301 LEU A O 1
ATOM 2416 N N . GLU A 1 302 ? 112.219 20.399 -160.377 1.00 71.50 302 GLU A N 1
ATOM 2417 C CA . GLU A 1 302 ? 111.970 21.494 -161.328 1.00 71.50 302 GLU A CA 1
ATOM 2418 C C . GLU A 1 302 ? 113.262 22.259 -161.637 1.00 71.50 302 GLU A C 1
ATOM 2420 O O . GLU A 1 302 ? 113.602 22.422 -162.809 1.00 71.50 302 GLU A O 1
ATOM 2425 N N . VAL A 1 303 ? 114.060 22.605 -160.620 1.00 72.06 303 VAL A N 1
ATOM 2426 C CA . VAL A 1 303 ? 115.385 23.222 -160.811 1.00 72.06 303 VAL A CA 1
ATOM 2427 C C . VAL A 1 303 ? 116.292 22.327 -161.662 1.00 72.06 303 VAL A C 1
ATOM 2429 O O . VAL A 1 303 ? 116.923 22.814 -162.603 1.00 72.06 303 VAL A O 1
ATOM 2432 N N . TYR A 1 304 ? 116.315 21.011 -161.417 1.00 70.00 304 TYR A N 1
ATOM 2433 C CA . TYR A 1 304 ? 117.067 20.071 -162.257 1.00 70.00 304 TYR A CA 1
ATOM 2434 C C . TYR A 1 304 ? 116.545 20.008 -163.701 1.00 70.00 304 TYR A C 1
ATOM 2436 O O . TYR A 1 304 ? 117.346 19.987 -164.638 1.00 70.00 304 TYR A O 1
ATOM 2444 N N . LYS A 1 305 ? 115.222 20.028 -163.918 1.00 70.88 305 LYS A N 1
ATOM 2445 C CA . LYS A 1 305 ? 114.620 20.084 -165.264 1.00 70.88 305 LYS A CA 1
ATOM 2446 C C . LYS A 1 305 ? 114.941 21.389 -165.987 1.00 70.88 305 LYS A C 1
ATOM 2448 O O . LYS A 1 305 ? 115.161 21.376 -167.196 1.00 70.88 305 LYS A O 1
ATOM 2453 N N . GLN A 1 306 ? 114.986 22.509 -165.273 1.00 65.44 306 GLN A N 1
ATOM 2454 C CA . GLN A 1 306 ? 115.266 23.824 -165.843 1.00 65.44 306 GLN A CA 1
ATOM 2455 C C . GLN A 1 306 ? 116.751 23.977 -166.194 1.00 65.44 306 GLN A C 1
ATOM 2457 O O . GLN A 1 306 ? 117.062 24.482 -167.273 1.00 65.44 306 GLN A O 1
ATOM 2462 N N . GLN A 1 307 ? 117.651 23.427 -165.368 1.00 66.00 307 GLN A N 1
ATOM 2463 C CA . GLN A 1 307 ? 119.074 23.252 -165.690 1.00 66.00 307 GLN A CA 1
ATOM 2464 C C . GLN A 1 307 ? 119.287 22.307 -166.887 1.00 66.00 307 GLN A C 1
ATOM 2466 O O . GLN A 1 307 ? 120.174 22.540 -167.706 1.00 66.00 307 GLN A O 1
ATOM 2471 N N . ALA A 1 308 ? 118.464 21.261 -167.031 1.00 61.56 308 ALA A N 1
ATOM 2472 C CA . ALA A 1 308 ? 118.493 20.381 -168.201 1.00 61.56 308 ALA A CA 1
ATOM 2473 C C . ALA A 1 308 ? 117.973 21.080 -169.476 1.00 61.56 308 ALA A C 1
ATOM 2475 O O . ALA A 1 308 ? 118.578 20.934 -170.535 1.00 61.56 308 ALA A O 1
ATOM 2476 N N . ARG A 1 309 ? 116.913 21.902 -169.383 1.00 61.97 309 ARG A N 1
ATOM 2477 C CA . ARG A 1 309 ? 116.371 22.696 -170.506 1.00 61.97 309 ARG A CA 1
ATOM 2478 C C . ARG A 1 309 ? 117.315 23.800 -170.979 1.00 61.97 309 ARG A C 1
ATOM 2480 O O . ARG A 1 309 ? 117.441 23.985 -172.181 1.00 61.97 309 ARG A O 1
ATOM 2487 N N . THR A 1 310 ? 118.015 24.490 -170.076 1.00 60.44 310 THR A N 1
ATOM 2488 C CA . THR A 1 310 ? 119.043 25.478 -170.468 1.00 60.44 310 THR A CA 1
ATOM 2489 C C . THR A 1 310 ? 120.259 24.809 -171.103 1.00 60.44 310 THR A C 1
ATOM 2491 O O . THR A 1 310 ? 120.795 25.335 -172.074 1.00 60.44 310 THR A O 1
ATOM 2494 N N . LYS A 1 311 ? 120.653 23.613 -170.640 1.00 59.72 311 LYS A N 1
ATOM 2495 C CA . LYS A 1 311 ? 121.671 22.801 -171.327 1.00 59.72 311 LYS A CA 1
ATOM 2496 C C . LYS A 1 311 ? 121.218 22.304 -172.709 1.00 59.72 311 LYS A C 1
ATOM 2498 O O . LYS A 1 311 ? 122.058 22.214 -173.593 1.00 59.72 311 LYS A O 1
ATOM 2503 N N . MET A 1 312 ? 119.926 22.021 -172.916 1.00 59.09 312 MET A N 1
ATOM 2504 C CA . MET A 1 312 ? 119.368 21.665 -174.235 1.00 59.09 312 MET A CA 1
ATOM 2505 C C . MET A 1 312 ? 119.211 22.871 -175.173 1.00 59.09 312 MET A C 1
ATOM 2507 O O . MET A 1 312 ? 119.506 22.751 -176.353 1.00 59.09 312 MET A O 1
ATOM 2511 N N . GLN A 1 313 ? 118.811 24.046 -174.677 1.00 54.78 313 GLN A N 1
ATOM 2512 C CA . GLN A 1 313 ? 118.717 25.261 -175.504 1.00 54.78 313 GLN A CA 1
ATOM 2513 C C . GLN A 1 313 ? 120.092 25.830 -175.883 1.00 54.78 313 GLN A C 1
ATOM 2515 O O . GLN A 1 313 ? 120.220 26.479 -176.916 1.00 54.78 313 GLN A O 1
ATOM 2520 N N . ALA A 1 314 ? 121.139 25.512 -175.116 1.00 56.56 314 ALA A N 1
ATOM 2521 C CA . ALA A 1 314 ? 122.528 25.729 -175.517 1.00 56.56 314 ALA A CA 1
ATOM 2522 C C . ALA A 1 314 ? 122.997 24.804 -176.669 1.00 56.56 314 ALA A C 1
ATOM 2524 O O . ALA A 1 314 ? 124.129 24.953 -177.120 1.00 56.56 314 ALA A O 1
ATOM 2525 N N . ALA A 1 315 ? 122.160 23.872 -177.153 1.00 54.38 315 ALA A N 1
ATOM 2526 C CA . ALA A 1 315 ? 122.507 22.903 -178.198 1.00 54.38 315 ALA A CA 1
ATOM 2527 C C . ALA A 1 315 ? 121.759 23.082 -179.543 1.00 54.38 315 ALA A C 1
ATOM 2529 O O . ALA A 1 315 ? 122.078 22.361 -180.480 1.00 54.38 315 ALA A O 1
ATOM 2530 N N . GLU A 1 316 ? 120.815 24.029 -179.681 1.00 50.94 316 GLU A N 1
ATOM 2531 C CA . GLU A 1 316 ? 119.983 24.189 -180.904 1.00 50.94 316 GLU A CA 1
ATOM 2532 C C . GLU A 1 316 ? 120.159 25.528 -181.662 1.00 50.94 316 GLU A C 1
ATOM 2534 O O . GLU A 1 316 ? 119.424 25.801 -182.606 1.00 50.94 316 GLU A O 1
ATOM 2539 N N . HIS A 1 317 ? 121.162 26.347 -181.324 1.00 48.31 317 HIS A N 1
ATOM 2540 C CA . HIS A 1 317 ? 121.573 27.497 -182.153 1.00 48.31 317 HIS A CA 1
ATOM 2541 C C . HIS A 1 317 ? 123.098 27.588 -182.339 1.00 48.31 317 HIS A C 1
ATOM 2543 O O . HIS A 1 317 ? 123.730 28.609 -182.058 1.00 48.31 317 HIS A O 1
ATOM 2549 N N . VAL A 1 318 ? 123.657 26.490 -182.858 1.00 46.31 318 VAL A N 1
ATOM 2550 C CA . VAL A 1 318 ? 124.791 26.474 -183.799 1.00 46.31 318 VAL A CA 1
ATOM 2551 C C . VAL A 1 318 ? 124.260 25.949 -185.125 1.00 46.31 318 VAL A C 1
ATOM 2553 O O . VAL A 1 318 ? 123.476 24.976 -185.073 1.00 46.31 318 VAL A O 1
#

pLDDT: mean 85.73, std 10.42, range [39.12, 96.88]

InterPro domains:
  IPR005549 Kinetochore protein Nuf2, N-terminal [PF03800] (4-138)
  IPR038275 Nuf2, N-terminal domain superfamily [G3DSA:1.10.418.60] (1-141)